Protein AF-0000000085120289 (afdb_homodimer)

Radius of gyration: 20.43 Å; Cα contacts (8 Å, |Δi|>4): 797; chains: 2; bounding box: 44×58×44 Å

Solvent-accessible surface area (backbone atoms only — not comparable to full-atom values): 18083 Å² total; per-residue (Å²): 139,40,53,30,40,35,42,24,34,56,15,32,27,35,41,74,36,95,64,37,21,47,60,34,66,71,19,48,66,48,44,45,51,50,51,52,54,32,55,76,69,70,34,52,42,35,36,37,34,57,41,28,58,89,80,38,65,60,28,75,72,74,41,90,60,31,34,60,90,40,75,43,35,33,55,36,80,89,63,51,79,56,93,82,41,45,78,44,66,21,70,50,57,26,51,49,56,94,40,62,46,61,59,51,37,54,75,70,61,45,48,28,43,35,43,31,29,34,30,28,56,46,30,45,42,37,27,50,50,48,37,40,75,71,64,36,44,45,33,38,26,60,62,24,37,18,6,64,37,72,69,46,23,56,49,32,54,53,44,38,32,73,76,61,65,28,45,76,34,43,63,68,56,47,62,72,70,104,136,40,53,31,41,33,42,24,34,55,17,30,28,34,41,74,36,95,63,37,21,46,60,33,66,71,20,47,65,48,44,45,52,49,52,51,53,32,53,75,70,71,34,52,42,34,35,36,33,58,41,30,58,90,81,38,66,59,28,74,73,73,41,90,59,30,36,59,91,41,77,43,35,34,52,35,81,87,64,52,79,56,95,81,42,45,78,43,65,21,71,52,58,25,49,50,57,93,40,63,46,62,60,52,37,54,76,70,61,45,48,28,42,35,44,32,29,34,30,29,56,46,30,44,43,38,28,49,49,48,37,41,77,72,63,33,45,45,34,36,26,61,63,24,36,18,7,64,36,71,69,46,24,55,48,31,54,52,44,38,32,72,75,60,65,28,46,77,34,44,63,67,57,46,61,73,70,104

Secondary structure (DSSP, 8-state):
--EEEEEE--BHHHHTSTTPPTTGGGGHHHHHHHHHHHHHTT--EEEEEE-B-TT-HHHHHH-S-SBTT-GGGSBPGGG---TT-EEEEESSSSTTTTSSHHHHHHHTT--EEEEEEE-IIIIIHHHHHHHHHTT-EEEEEEEEEE-SSHHHHHHHHHHHHHHH--EEE-HHHHHHH-/--EEEEEE--BHHHHTSTTPPTTGGGGHHHHHHHHHHHHHTT--EEEEEE-B-TT-HHHHHH-S-SBTT-GGGSBPGGG---TT-EEEEESSSSTTTTSSHHHHHHHTT--EEEEEEE-IIIIIHHHHHHHHHTT-EEEEEEEEEE-SSHHHHHHHHHHHHHHH--EEE-HHHHHHH-

pLDDT: mean 97.52, std 2.07, range [88.62, 98.94]

Foldseek 3Di:
DQEEEEAEALFQCCPPRPNDADCQVVLLVLVLVLVVLCVVVVHAYEYEFEAADCPQPVCVVVNDALHHPDRRRARPPSCHDDPRHHYWYDNALASPPPTCVVVVCVVSVHQAYEYAGDDLLTSSLNNLVVCLVVRHAYEYALSRHGHNDPVSSVVSQVCSCPPRVHHYHHSVVVSVVD/DQEEEEAEALFQCCPPRPNDADCQVVLLVLVLVLVVLCVVVVHAYEYEFEAADCPQPVCVVPNDALHHPDRRRARPPSCHDDPRHHYWYDNALASPPPTCVVVVCVVSVHQAYEYAGDALLTSSLNNLVVCLVVRHAYEYALSRHGHSDPVSSVVSQVCSCVPRVHHYHHSVVVSVVD

Sequence (356 aa):
MKPALLVIDMLEVFVRGRLKAEGAENIIPVIARLREEFHKRGYPVIYTNDAHYPFDFEVKHWGPHAVRGSEEAQVVPELRPTEKDYVVLKRRYDAFFATDLDLLLRELGIDTVVLTGVATDICVLHTAAGAFFRGYKVIVVKDATAGVTKDRHNFALEYMRQVYGAEVLSSEELISKLMKPALLVIDMLEVFVRGRLKAEGAENIIPVIARLREEFHKRGYPVIYTNDAHYPFDFEVKHWGPHAVRGSEEAQVVPELRPTEKDYVVLKRRYDAFFATDLDLLLRELGIDTVVLTGVATDICVLHTAAGAFFRGYKVIVVKDATAGVTKDRHNFALEYMRQVYGAEVLSSEELISKL

Structure (mmCIF, N/CA/C/O backbone):
data_AF-0000000085120289-model_v1
#
loop_
_entity.id
_entity.type
_entity.pdbx_description
1 polymer 'Isochorismatase hydrolase'
#
loop_
_atom_site.group_PDB
_atom_site.id
_atom_site.type_symbol
_atom_site.label_atom_id
_atom_site.label_alt_id
_atom_site.label_comp_id
_atom_site.label_asym_id
_atom_site.label_entity_id
_atom_site.label_seq_id
_atom_site.pdbx_PDB_ins_code
_atom_site.Cartn_x
_atom_site.Cartn_y
_atom_site.Cartn_z
_atom_site.occupancy
_atom_site.B_iso_or_equiv
_atom_site.auth_seq_id
_atom_site.auth_comp_id
_atom_site.auth_asym_id
_atom_site.auth_atom_id
_atom_site.pdbx_PDB_model_num
ATOM 1 N 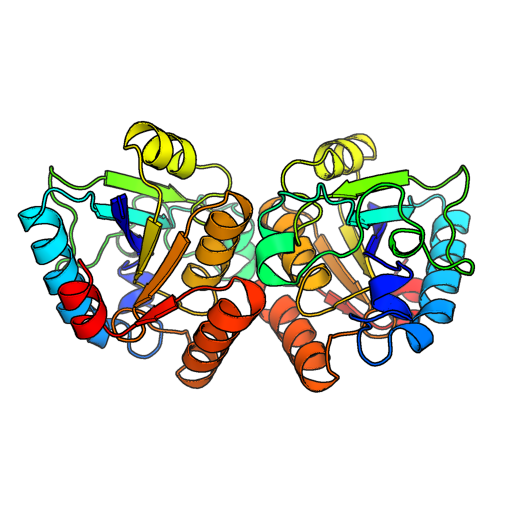N . MET A 1 1 ? 15.508 20.969 2.475 1 92.75 1 MET A N 1
ATOM 2 C CA . MET A 1 1 ? 14.234 20.266 2.355 1 92.75 1 MET A CA 1
ATOM 3 C C . MET A 1 1 ? 13.125 21.219 1.924 1 92.75 1 MET A C 1
ATOM 5 O O . MET A 1 1 ? 13.094 22.375 2.34 1 92.75 1 MET A O 1
ATOM 9 N N . LYS A 1 2 ? 12.258 20.828 1.009 1 97.94 2 LYS A N 1
ATOM 10 C CA . LYS A 1 2 ? 11.031 21.516 0.606 1 97.94 2 LYS A CA 1
ATOM 11 C C . LYS A 1 2 ? 9.797 20.688 0.966 1 97.94 2 LYS A C 1
ATOM 13 O O . LYS A 1 2 ? 9.266 19.953 0.127 1 97.94 2 LYS A O 1
ATOM 18 N N . PRO A 1 3 ? 9.305 20.906 2.172 1 98.75 3 PRO A N 1
ATOM 19 C CA . PRO A 1 3 ? 8.281 20.016 2.715 1 98.75 3 PRO A CA 1
ATOM 20 C C . PRO A 1 3 ? 6.859 20.5 2.42 1 98.75 3 PRO A C 1
ATOM 22 O O . PRO A 1 3 ? 6.645 21.688 2.205 1 98.75 3 PRO A O 1
ATOM 25 N N . ALA A 1 4 ? 5.953 19.594 2.361 1 98.94 4 ALA A N 1
ATOM 26 C CA . ALA A 1 4 ? 4.516 19.828 2.445 1 98.94 4 ALA A CA 1
ATOM 27 C C . ALA A 1 4 ? 3.891 19.031 3.586 1 98.94 4 ALA A C 1
ATOM 29 O O . ALA A 1 4 ? 4.23 17.859 3.797 1 98.94 4 ALA A O 1
ATOM 30 N N . LEU A 1 5 ? 3.068 19.641 4.355 1 98.94 5 LEU A N 1
ATOM 31 C CA . LEU A 1 5 ? 2.309 18.969 5.395 1 98.94 5 LEU A CA 1
ATOM 32 C C . LEU A 1 5 ? 1.035 18.344 4.82 1 98.94 5 LEU A C 1
ATOM 34 O O . LEU A 1 5 ? 0.207 19.047 4.238 1 98.94 5 LEU A O 1
ATOM 38 N N . LEU A 1 6 ? 0.922 17.062 4.902 1 98.94 6 LEU A N 1
ATOM 39 C CA . LEU A 1 6 ? -0.325 16.406 4.527 1 98.94 6 LEU A CA 1
ATOM 40 C C . LEU A 1 6 ? -1.188 16.141 5.758 1 98.94 6 LEU A C 1
ATOM 42 O O . LEU A 1 6 ? -0.737 15.508 6.711 1 98.94 6 LEU A O 1
ATOM 46 N N . VAL A 1 7 ? -2.361 16.656 5.801 1 98.94 7 VAL A N 1
ATOM 47 C CA . VAL A 1 7 ? -3.375 16.375 6.809 1 98.94 7 VAL A CA 1
ATOM 48 C C . VAL A 1 7 ? -4.379 15.359 6.262 1 98.94 7 VAL A C 1
ATOM 50 O O . VAL A 1 7 ? -5.254 15.711 5.469 1 98.94 7 VAL A O 1
ATOM 53 N N . ILE A 1 8 ? -4.293 14.141 6.766 1 98.88 8 ILE A N 1
ATOM 54 C CA . ILE A 1 8 ? -4.973 13.016 6.141 1 98.88 8 ILE A CA 1
ATOM 55 C C . ILE A 1 8 ? -6.223 12.648 6.941 1 98.88 8 ILE A C 1
ATOM 57 O O . ILE A 1 8 ? -6.125 12.133 8.055 1 98.88 8 ILE A O 1
ATOM 61 N N . ASP A 1 9 ? -7.383 12.938 6.422 1 98.75 9 ASP A N 1
ATOM 62 C CA . ASP A 1 9 ? -8.688 12.391 6.773 1 98.75 9 ASP A CA 1
ATOM 63 C C . ASP A 1 9 ? -9.078 12.766 8.203 1 98.75 9 ASP A C 1
ATOM 65 O O . ASP A 1 9 ? -9.633 11.945 8.93 1 98.75 9 ASP A O 1
ATOM 69 N N . MET A 1 10 ? -8.695 13.969 8.57 1 98.81 10 MET A N 1
ATOM 70 C CA . MET A 1 10 ? -9.234 14.453 9.836 1 98.81 10 MET A CA 1
ATOM 71 C C . MET A 1 10 ? -10.695 14.867 9.672 1 98.81 10 MET A C 1
ATOM 73 O O . MET A 1 10 ? -11.047 16.031 9.883 1 98.81 10 MET A O 1
ATOM 77 N N . LEU A 1 11 ? -11.469 13.922 9.344 1 98.69 11 LEU A N 1
ATOM 78 C CA . LEU A 1 11 ? -12.891 14.07 9.062 1 98.69 11 LEU A CA 1
ATOM 79 C C . LEU A 1 11 ? -13.734 13.672 10.266 1 98.69 11 LEU A C 1
ATOM 81 O O . LEU A 1 11 ? -13.32 12.82 11.062 1 98.69 11 LEU A O 1
ATOM 85 N N . GLU A 1 12 ? -14.906 14.125 10.375 1 98.44 12 GLU A N 1
ATOM 86 C CA . GLU A 1 12 ? -15.797 13.844 11.492 1 98.44 12 GLU A CA 1
ATOM 87 C C . GLU A 1 12 ? -16.016 12.336 11.664 1 98.44 12 GLU A C 1
ATOM 89 O O . GLU A 1 12 ? -15.984 11.828 12.781 1 98.44 12 GLU A O 1
ATOM 94 N N . VAL A 1 13 ? -16.188 11.578 10.625 1 97.75 13 VAL A N 1
ATOM 95 C CA . VAL A 1 13 ? -16.484 10.148 10.688 1 97.75 13 VAL A CA 1
ATOM 96 C C . VAL A 1 13 ? -15.297 9.391 11.273 1 97.75 13 VAL A C 1
ATOM 98 O O . VAL A 1 13 ? -15.477 8.398 11.984 1 97.75 13 VAL A O 1
ATOM 101 N N . PHE A 1 14 ? -14.047 9.867 11.078 1 98.31 14 PHE A N 1
ATOM 102 C CA . PHE A 1 14 ? -12.852 9.156 11.492 1 98.31 14 PHE A CA 1
ATOM 103 C C . PHE A 1 14 ? -12.344 9.672 12.836 1 98.31 14 PHE A C 1
ATOM 105 O O . PHE A 1 14 ? -11.516 9.031 13.484 1 98.31 14 PHE A O 1
ATOM 112 N N . VAL A 1 15 ? -12.766 10.906 13.25 1 98.44 15 VAL A N 1
ATOM 113 C CA . VAL A 1 15 ? -12.281 11.523 14.484 1 98.44 15 VAL A CA 1
ATOM 114 C C . VAL A 1 15 ? -13.297 11.305 15.602 1 98.44 15 VAL A C 1
ATOM 116 O O . VAL A 1 15 ? -12.93 10.977 16.734 1 98.44 15 VAL A O 1
ATOM 119 N N . ARG A 1 16 ? -14.594 11.453 15.211 1 97 16 ARG A N 1
ATOM 120 C CA . ARG A 1 16 ? -15.617 11.438 16.25 1 97 16 ARG A CA 1
ATOM 121 C C . ARG A 1 16 ? -16.766 10.508 15.867 1 97 16 ARG A C 1
ATOM 123 O O . ARG A 1 16 ? -17.672 10.273 16.656 1 97 16 ARG A O 1
ATOM 130 N N . GLY A 1 17 ? -16.734 9.938 14.703 1 95.31 17 GLY A N 1
ATOM 131 C CA . GLY A 1 17 ? -17.844 9.141 14.195 1 95.31 17 GLY A CA 1
ATOM 132 C C . GLY A 1 17 ? -17.641 7.652 14.375 1 95.31 17 GLY A C 1
ATOM 133 O O . GLY A 1 17 ? -16.906 7.219 15.258 1 95.31 17 GLY A O 1
ATOM 134 N N . ARG A 1 18 ? -18.453 6.855 13.594 1 91.5 18 ARG A N 1
ATOM 135 C CA . ARG A 1 18 ? -18.547 5.402 13.711 1 91.5 18 ARG A CA 1
ATOM 136 C C . ARG A 1 18 ? -17.203 4.742 13.445 1 91.5 18 ARG A C 1
ATOM 138 O O . ARG A 1 18 ? -16.875 3.721 14.055 1 91.5 18 ARG A O 1
ATOM 145 N N . LEU A 1 19 ? -16.375 5.328 12.625 1 95.56 19 LEU A N 1
ATOM 146 C CA . LEU A 1 19 ? -15.086 4.742 12.25 1 95.56 19 LEU A CA 1
ATOM 147 C C . LEU A 1 19 ? -13.938 5.492 12.906 1 95.56 19 LEU A C 1
ATOM 149 O O . LEU A 1 19 ? -12.844 5.582 12.336 1 95.56 19 LEU A O 1
ATOM 153 N N . LYS A 1 20 ? -14.203 6.043 14.047 1 95.62 20 LYS A N 1
ATOM 154 C CA . LYS A 1 20 ? -13.211 6.859 14.734 1 95.62 20 LYS A CA 1
ATOM 155 C C . LYS A 1 20 ? -11.969 6.039 15.086 1 95.62 20 LYS A C 1
ATOM 157 O O . LYS A 1 20 ? -12.086 4.875 15.484 1 95.62 20 LYS A O 1
ATOM 162 N N . ALA A 1 21 ? -10.75 6.543 14.797 1 95.56 21 ALA A N 1
ATOM 163 C CA . ALA A 1 21 ? -9.477 5.992 15.258 1 95.56 21 ALA A CA 1
ATOM 164 C C . ALA A 1 21 ? -9.266 6.27 16.75 1 95.56 21 ALA A C 1
ATOM 166 O O . ALA A 1 21 ? -9.594 7.352 17.234 1 95.56 21 ALA A O 1
ATOM 167 N N . GLU A 1 22 ? -8.602 5.305 17.359 1 93.75 22 GLU A N 1
ATOM 168 C CA . GLU A 1 22 ? -8.273 5.52 18.766 1 93.75 22 GLU A CA 1
ATOM 169 C C . GLU A 1 22 ? -7.301 6.684 18.938 1 93.75 22 GLU A C 1
ATOM 171 O O . GLU A 1 22 ? -6.238 6.703 18.312 1 93.75 22 GLU A O 1
ATOM 176 N N . GLY A 1 23 ? -7.652 7.75 19.641 1 93.81 23 GLY A N 1
ATOM 177 C CA . GLY A 1 23 ? -6.77 8.867 19.938 1 93.81 23 GLY A CA 1
ATOM 178 C C . GLY A 1 23 ? -6.844 9.969 18.891 1 93.81 23 GLY A C 1
ATOM 179 O O . GLY A 1 23 ? -6.066 10.922 18.938 1 93.81 23 GLY A O 1
ATOM 180 N N . ALA A 1 24 ? -7.789 9.844 17.953 1 97.31 24 ALA A N 1
ATOM 181 C CA . ALA A 1 24 ? -7.891 10.812 16.859 1 97.31 24 ALA A CA 1
ATOM 182 C C . ALA A 1 24 ? -8.094 12.219 17.406 1 97.31 24 ALA A C 1
ATOM 184 O O . ALA A 1 24 ? -7.508 13.18 16.891 1 97.31 24 ALA A O 1
ATOM 185 N N . GLU A 1 25 ? -8.875 12.406 18.438 1 97.75 25 GLU A N 1
ATOM 186 C CA . GLU A 1 25 ? -9.141 13.727 19 1 97.75 25 GLU A CA 1
ATOM 187 C C . GLU A 1 25 ? -7.883 14.32 19.625 1 97.75 25 GLU A C 1
ATOM 189 O O . GLU A 1 25 ? -7.695 15.539 19.625 1 97.75 25 GLU A O 1
ATOM 194 N N . ASN A 1 26 ? -7.039 13.453 20.109 1 97.88 26 ASN A N 1
ATOM 195 C CA . ASN A 1 26 ? -5.848 13.898 20.828 1 97.88 26 ASN A CA 1
ATOM 196 C C . ASN A 1 26 ? -4.816 14.508 19.875 1 97.88 26 ASN A C 1
ATOM 198 O O . ASN A 1 26 ? -3.93 15.242 20.312 1 97.88 26 ASN A O 1
ATOM 202 N N . ILE A 1 27 ? -4.922 14.25 18.625 1 98.62 27 ILE A N 1
ATOM 203 C CA . ILE A 1 27 ? -3.863 14.719 17.734 1 98.62 27 ILE A CA 1
ATOM 204 C C . ILE A 1 27 ? -4.285 16.031 17.078 1 98.62 27 ILE A C 1
ATOM 206 O O . ILE A 1 27 ? -3.486 16.672 16.391 1 98.62 27 ILE A O 1
ATOM 210 N N . ILE A 1 28 ? -5.504 16.484 17.312 1 98.81 28 ILE A N 1
ATOM 211 C CA . ILE A 1 28 ? -6.051 17.688 16.703 1 98.81 28 ILE A CA 1
ATOM 212 C C . ILE A 1 28 ? -5.18 18.891 17.062 1 98.81 28 ILE A C 1
ATOM 214 O O . ILE A 1 28 ? -4.711 19.609 16.188 1 98.81 28 ILE A O 1
ATOM 218 N N . PRO A 1 29 ? -4.887 19.062 18.344 1 98.81 29 PRO A N 1
ATOM 219 C CA . PRO A 1 29 ? -4.105 20.25 18.672 1 98.81 29 PRO A CA 1
ATOM 220 C C . PRO A 1 29 ? -2.684 20.203 18.109 1 98.81 29 PRO A C 1
ATOM 222 O O . PRO A 1 29 ? -2.102 21.234 17.781 1 98.81 29 PRO A O 1
ATOM 225 N N . VAL A 1 30 ? -2.115 19.031 18 1 98.88 30 VAL A N 1
ATOM 226 C CA . VAL A 1 30 ? -0.766 18.875 17.469 1 98.88 30 VAL A CA 1
ATOM 227 C C . VAL A 1 30 ? -0.746 19.234 15.992 1 98.88 30 VAL A C 1
ATOM 229 O O . VAL A 1 30 ? 0.129 19.984 15.547 1 98.88 30 VAL A O 1
ATOM 232 N N . ILE A 1 31 ? -1.722 18.781 15.234 1 98.94 31 ILE A N 1
ATOM 233 C CA . ILE A 1 31 ? -1.809 19.078 13.805 1 98.94 31 ILE A CA 1
ATOM 234 C C . ILE A 1 31 ? -2.064 20.562 13.594 1 98.94 31 ILE A C 1
ATOM 236 O O . ILE A 1 31 ? -1.487 21.188 12.695 1 98.94 31 ILE A O 1
ATOM 240 N N . ALA A 1 32 ? -2.908 21.156 14.453 1 98.88 32 ALA A N 1
ATOM 241 C CA . ALA A 1 32 ? -3.184 22.578 14.367 1 98.88 32 ALA A CA 1
ATOM 242 C C . ALA A 1 32 ? -1.903 23.391 14.523 1 98.88 32 ALA A C 1
ATOM 244 O O . ALA A 1 32 ? -1.662 24.344 13.773 1 98.88 32 ALA A O 1
ATOM 245 N N . ARG A 1 33 ? -1.119 23 15.445 1 98.69 33 ARG A N 1
ATOM 246 C CA . ARG A 1 33 ? 0.147 23.688 15.688 1 98.69 33 ARG A CA 1
ATOM 247 C C . ARG A 1 33 ? 1.088 23.531 14.492 1 98.69 33 ARG A C 1
ATOM 249 O O . ARG A 1 33 ? 1.741 24.484 14.078 1 98.69 33 ARG A O 1
ATOM 256 N N . LEU A 1 34 ? 1.192 22.344 13.961 1 98.88 34 LEU A N 1
ATOM 257 C CA . LEU A 1 34 ? 2.047 22.094 12.805 1 98.88 34 LEU A CA 1
ATOM 258 C C . LEU A 1 34 ? 1.585 22.906 11.602 1 98.88 34 LEU A C 1
ATOM 260 O O . LEU A 1 34 ? 2.408 23.469 10.875 1 98.88 34 LEU A O 1
ATOM 264 N N . ARG A 1 35 ? 0.288 22.938 11.422 1 98.69 35 ARG A N 1
ATOM 265 C CA . ARG A 1 35 ? -0.264 23.719 10.328 1 98.69 35 ARG A CA 1
ATOM 266 C C . ARG A 1 35 ? 0.168 25.188 10.43 1 98.69 35 ARG A C 1
ATOM 268 O O . ARG A 1 35 ? 0.592 25.781 9.445 1 98.69 35 ARG A O 1
ATOM 275 N N . GLU A 1 36 ? 0.056 25.703 11.602 1 98.19 36 GLU A N 1
ATOM 276 C CA . GLU A 1 36 ? 0.456 27.094 11.828 1 98.19 36 GLU A CA 1
ATOM 277 C C . GLU A 1 36 ? 1.942 27.297 11.547 1 98.19 36 GLU A C 1
ATOM 279 O O . GLU A 1 36 ? 2.334 28.281 10.93 1 98.19 36 GLU A O 1
ATOM 284 N N . GLU A 1 37 ? 2.752 26.391 11.984 1 98.56 37 GLU A N 1
ATOM 285 C CA . GLU A 1 37 ? 4.191 26.469 11.75 1 98.56 37 GLU A CA 1
ATOM 286 C C . GLU A 1 37 ? 4.508 26.406 10.258 1 98.56 37 GLU A C 1
ATOM 288 O O . GLU A 1 37 ? 5.395 27.125 9.773 1 98.56 37 GLU A O 1
ATOM 293 N N . PHE A 1 38 ? 3.852 25.531 9.516 1 98.69 38 PHE A N 1
ATOM 294 C CA . PHE A 1 38 ? 4.062 25.438 8.078 1 98.69 38 PHE A CA 1
ATOM 295 C C . PHE A 1 38 ? 3.646 26.734 7.383 1 98.69 38 PHE A C 1
ATOM 297 O O . PHE A 1 38 ? 4.371 27.234 6.527 1 98.69 38 PHE A O 1
ATOM 304 N N . HIS A 1 39 ? 2.494 27.312 7.773 1 98.19 39 HIS A N 1
ATOM 305 C CA . HIS A 1 39 ? 2.031 28.578 7.215 1 98.19 39 HIS A CA 1
ATOM 306 C C . HIS A 1 39 ? 3.045 29.688 7.457 1 98.19 39 HIS A C 1
ATOM 308 O O . HIS A 1 39 ? 3.361 30.453 6.543 1 98.19 39 HIS A O 1
ATOM 314 N N . LYS A 1 40 ? 3.533 29.734 8.656 1 97.62 40 LYS A N 1
ATOM 315 C CA . LYS A 1 40 ? 4.484 30.766 9.031 1 97.62 40 LYS A CA 1
ATOM 316 C C . LYS A 1 40 ? 5.734 30.719 8.156 1 97.62 40 LYS A C 1
ATOM 318 O O . LYS A 1 40 ? 6.344 31.75 7.867 1 97.62 40 LYS A O 1
ATOM 323 N N . ARG A 1 41 ? 6.07 29.578 7.703 1 97.44 41 ARG A N 1
ATOM 324 C CA . ARG A 1 41 ? 7.316 29.391 6.973 1 97.44 41 ARG A CA 1
ATOM 325 C C . ARG A 1 41 ? 7.07 29.375 5.469 1 97.44 41 ARG A C 1
ATOM 327 O O . ARG A 1 41 ? 8 29.203 4.68 1 97.44 41 ARG A O 1
ATOM 334 N N . GLY A 1 42 ? 5.844 29.5 5.082 1 97.38 42 GLY A N 1
ATOM 335 C CA . GLY A 1 42 ? 5.488 29.516 3.672 1 97.38 42 GLY A CA 1
ATOM 336 C C . GLY A 1 42 ? 5.477 28.141 3.039 1 97.38 42 GLY A C 1
ATOM 337 O O . GLY A 1 42 ? 5.547 28.016 1.813 1 97.38 42 GLY A O 1
ATOM 338 N N . TYR A 1 43 ? 5.531 27.062 3.834 1 98.5 43 TYR A N 1
ATOM 339 C CA . TYR A 1 43 ? 5.418 25.703 3.336 1 98.5 43 TYR A CA 1
ATOM 340 C C . TYR A 1 43 ? 3.959 25.312 3.105 1 98.5 43 TYR A C 1
ATOM 342 O O . TYR A 1 43 ? 3.08 25.719 3.871 1 98.5 43 TYR A O 1
ATOM 350 N N . PRO A 1 44 ? 3.664 24.578 2.127 1 98.81 44 PRO A N 1
ATOM 351 C CA . PRO A 1 44 ? 2.271 24.25 1.812 1 98.81 44 PRO A CA 1
ATOM 352 C C . PRO A 1 44 ? 1.669 23.25 2.791 1 98.81 44 PRO A C 1
ATOM 354 O O . PRO A 1 44 ? 2.365 22.344 3.262 1 98.81 44 PRO A O 1
ATOM 357 N N . VAL A 1 45 ? 0.413 23.422 3.053 1 98.94 45 VAL A N 1
ATOM 358 C CA . VAL A 1 45 ? -0.431 22.469 3.779 1 98.94 45 VAL A CA 1
ATOM 359 C C . VAL A 1 45 ? -1.495 21.906 2.844 1 98.94 45 VAL A C 1
ATOM 361 O O . VAL A 1 45 ? -2.219 22.656 2.186 1 98.94 45 VAL A O 1
ATOM 364 N N . ILE A 1 46 ? -1.553 20.609 2.756 1 98.94 46 ILE A N 1
ATOM 365 C CA . ILE A 1 46 ? -2.441 19.922 1.826 1 98.94 46 ILE A CA 1
ATOM 366 C C . ILE A 1 46 ? -3.301 18.922 2.584 1 98.94 46 ILE A C 1
ATOM 368 O O . ILE A 1 46 ? -2.777 18.016 3.236 1 98.94 46 ILE A O 1
ATOM 372 N N . TYR A 1 47 ? -4.57 19.109 2.523 1 98.94 47 TYR A N 1
ATOM 373 C CA . TYR A 1 47 ? -5.516 18.141 3.062 1 98.94 47 TYR A CA 1
ATOM 374 C C . TYR A 1 47 ? -5.824 17.047 2.039 1 98.94 47 TYR A C 1
ATOM 376 O O . TYR A 1 47 ? -6.031 17.344 0.859 1 98.94 47 TYR A O 1
ATOM 384 N N . THR A 1 48 ? -5.754 15.82 2.422 1 98.81 48 THR A N 1
ATOM 385 C CA . THR A 1 48 ? -6.223 14.703 1.609 1 98.81 48 THR A CA 1
ATOM 386 C C . THR A 1 48 ? -7.41 14.016 2.273 1 98.81 48 THR A C 1
ATOM 388 O O . THR A 1 48 ? -7.273 13.43 3.352 1 98.81 48 THR A O 1
ATOM 391 N N . ASN A 1 49 ? -8.57 14.086 1.688 1 98.56 49 ASN A N 1
ATOM 392 C CA . ASN A 1 49 ? -9.812 13.719 2.361 1 98.56 49 ASN A CA 1
ATOM 393 C C . ASN A 1 49 ? -10.609 12.695 1.553 1 98.56 49 ASN A C 1
ATOM 395 O O . ASN A 1 49 ? -10.812 12.875 0.35 1 98.56 49 ASN A O 1
ATOM 399 N N . ASP A 1 50 ? -11.031 11.625 2.246 1 98.25 50 ASP A N 1
ATOM 400 C CA . ASP A 1 50 ? -11.961 10.672 1.646 1 98.25 50 ASP A CA 1
ATOM 401 C C . ASP A 1 50 ? -13.227 11.375 1.162 1 98.25 50 ASP A C 1
ATOM 403 O O . ASP A 1 50 ? -13.789 12.203 1.874 1 98.25 50 ASP A O 1
ATOM 407 N N . ALA A 1 51 ? -13.664 11.109 0.06 1 97.69 51 ALA A N 1
ATOM 408 C CA . ALA A 1 51 ? -14.891 11.594 -0.573 1 97.69 51 ALA A CA 1
ATOM 409 C C . ALA A 1 51 ? -15.469 10.547 -1.521 1 97.69 51 ALA A C 1
ATOM 411 O O . ALA A 1 51 ? -15.273 10.633 -2.736 1 97.69 51 ALA A O 1
ATOM 412 N N . HIS A 1 52 ? -16.281 9.672 -1.009 1 97.44 52 HIS A N 1
ATOM 413 C CA . HIS A 1 52 ? -16.672 8.461 -1.717 1 97.44 52 HIS A CA 1
ATOM 414 C C . HIS A 1 52 ? -17.984 8.656 -2.471 1 97.44 52 HIS A C 1
ATOM 416 O O . HIS A 1 52 ? -18.844 9.438 -2.049 1 97.44 52 HIS A O 1
ATOM 422 N N . TYR A 1 53 ? -18.141 7.988 -3.586 1 96.19 53 TYR A N 1
ATOM 423 C CA . TYR A 1 53 ? -19.453 7.652 -4.129 1 96.19 53 TYR A CA 1
ATOM 424 C C . TYR A 1 53 ? -20.016 6.406 -3.457 1 96.19 53 TYR A C 1
ATOM 426 O O . TYR A 1 53 ? -19.266 5.562 -2.965 1 96.19 53 TYR A O 1
ATOM 434 N N . PRO A 1 54 ? -21.281 6.262 -3.463 1 92.44 54 PRO A N 1
ATOM 435 C CA . PRO A 1 54 ? -21.891 5.141 -2.744 1 92.44 54 PRO A CA 1
ATOM 436 C C . PRO A 1 54 ? -21.484 3.781 -3.307 1 92.44 54 PRO A C 1
ATOM 438 O O . PRO A 1 54 ? -21.594 2.764 -2.617 1 92.44 54 PRO A O 1
ATOM 441 N N . PHE A 1 55 ? -21 3.746 -4.539 1 92.44 55 PHE A N 1
ATOM 442 C CA . PHE A 1 55 ? -20.719 2.459 -5.168 1 92.44 55 PHE A CA 1
ATOM 443 C C . PHE A 1 55 ? -19.234 2.154 -5.145 1 92.44 55 PHE A C 1
ATOM 445 O O . PHE A 1 55 ? -18.781 1.169 -5.734 1 92.44 55 PHE A O 1
ATOM 452 N N . ASP A 1 56 ? -18.438 3.004 -4.457 1 93.81 56 ASP A N 1
ATOM 453 C CA . ASP A 1 56 ? -17 2.768 -4.367 1 93.81 56 ASP A CA 1
ATOM 454 C C . ASP A 1 56 ? -16.703 1.408 -3.738 1 93.81 56 ASP A C 1
ATOM 456 O O . ASP A 1 56 ? -17.422 0.967 -2.836 1 93.81 56 ASP A O 1
ATOM 460 N N . PHE A 1 57 ? -15.594 0.778 -4.074 1 89 57 PHE A N 1
ATOM 461 C CA . PHE A 1 57 ? -15.211 -0.539 -3.578 1 89 57 PHE A CA 1
ATOM 462 C C . PHE A 1 57 ? -14.953 -0.496 -2.078 1 89 57 PHE A C 1
ATOM 464 O O . PHE A 1 57 ? -15.297 -1.431 -1.354 1 89 57 PHE A O 1
ATOM 471 N N . GLU A 1 58 ? -14.352 0.572 -1.623 1 91.69 58 GLU A N 1
ATOM 472 C CA . GLU A 1 58 ? -14.07 0.69 -0.195 1 91.69 58 GLU A CA 1
ATOM 473 C C . GLU A 1 58 ? -15.359 0.705 0.618 1 91.69 58 GLU A C 1
ATOM 475 O O . GLU A 1 58 ? -15.391 0.223 1.752 1 91.69 58 GLU A O 1
ATOM 480 N N . VAL A 1 59 ? -16.438 1.332 0.051 1 90.69 59 VAL A N 1
ATOM 481 C CA . VAL A 1 59 ? -17.719 1.425 0.725 1 90.69 59 VAL A CA 1
ATOM 482 C C . VAL A 1 59 ? -18.312 0.029 0.898 1 90.69 59 VAL A C 1
ATOM 484 O O . VAL A 1 59 ? -18.969 -0.255 1.909 1 90.69 59 VAL A O 1
ATOM 487 N N . LYS A 1 60 ? -18.047 -0.854 -0.03 1 88.69 60 LYS A N 1
ATOM 488 C CA . LYS A 1 60 ? -18.531 -2.229 0.049 1 88.69 60 LYS A CA 1
ATOM 489 C C . LYS A 1 60 ? -17.875 -2.98 1.2 1 88.69 60 LYS A C 1
ATOM 491 O O . LYS A 1 60 ? -18.469 -3.887 1.782 1 88.69 60 LYS A O 1
ATOM 496 N N . HIS A 1 61 ? -16.656 -2.523 1.491 1 89.38 61 HIS A N 1
ATOM 497 C CA . HIS A 1 61 ? -15.875 -3.223 2.51 1 89.38 61 HIS A CA 1
ATOM 498 C C . HIS A 1 61 ? -16.141 -2.652 3.898 1 89.38 61 HIS A C 1
ATOM 500 O O . HIS A 1 61 ? -16.297 -3.406 4.863 1 89.38 61 HIS A O 1
ATOM 506 N N . TRP A 1 62 ? -16.234 -1.308 4.078 1 92.69 62 TRP A N 1
ATOM 507 C CA . TRP A 1 62 ? -16.328 -0.646 5.375 1 92.69 62 TRP A CA 1
ATOM 508 C C . TRP A 1 62 ? -17.75 -0.166 5.641 1 92.69 62 TRP A C 1
ATOM 510 O O . TRP A 1 62 ? -18.062 0.316 6.73 1 92.69 62 TRP A O 1
ATOM 520 N N . GLY A 1 63 ? -18.656 -0.334 4.691 1 93.06 63 GLY A N 1
ATOM 521 C CA . GLY A 1 63 ? -19.938 0.333 4.75 1 93.06 63 GLY A CA 1
ATOM 522 C C . GLY A 1 63 ? -19.875 1.793 4.344 1 93.06 63 GLY A C 1
ATOM 523 O O . GLY A 1 63 ? -18.797 2.34 4.141 1 93.06 63 GLY A O 1
ATOM 524 N N . PRO A 1 64 ? -21.062 2.424 4.184 1 93 64 PRO A N 1
ATOM 525 C CA . PRO A 1 64 ? -21.062 3.84 3.809 1 93 64 PRO A CA 1
ATOM 526 C C . PRO A 1 64 ? -20.328 4.719 4.812 1 93 64 PRO A C 1
ATOM 528 O O . PRO A 1 64 ? -20.531 4.59 6.02 1 93 64 PRO A O 1
ATOM 531 N N . HIS A 1 65 ? -19.438 5.477 4.344 1 95.62 65 HIS A N 1
ATOM 532 C CA . HIS A 1 65 ? -18.688 6.441 5.137 1 95.62 65 HIS A CA 1
ATOM 533 C C . HIS A 1 65 ? -18.078 7.523 4.246 1 95.62 65 HIS A C 1
ATOM 535 O O . HIS A 1 65 ? -17.828 7.293 3.062 1 95.62 65 HIS A O 1
ATOM 541 N N . ALA A 1 66 ? -17.859 8.742 4.871 1 96.88 66 ALA A N 1
ATOM 542 C CA . ALA A 1 66 ? -17.203 9.859 4.203 1 96.88 66 ALA A CA 1
ATOM 543 C C . ALA A 1 66 ? -17.734 10.047 2.787 1 96.88 66 ALA A C 1
ATOM 545 O O . ALA A 1 66 ? -16.969 10.195 1.835 1 96.88 66 ALA A O 1
ATOM 546 N N . VAL A 1 67 ? -19.062 9.898 2.662 1 95.44 67 VAL A N 1
ATOM 547 C CA . VAL A 1 67 ? -19.688 10.102 1.362 1 95.44 67 VAL A CA 1
ATOM 548 C C . VAL A 1 67 ? -19.609 11.578 0.972 1 95.44 67 VAL A C 1
ATOM 550 O O . VAL A 1 67 ? -19.844 12.461 1.802 1 95.44 67 VAL A O 1
ATOM 553 N N . ARG A 1 68 ? -19.281 11.797 -0.246 1 95.88 68 ARG A N 1
ATOM 554 C CA . ARG A 1 68 ? -19.094 13.156 -0.748 1 95.88 68 ARG A CA 1
ATOM 555 C C . ARG A 1 68 ? -20.281 14.047 -0.398 1 95.88 68 ARG A C 1
ATOM 557 O O . ARG A 1 68 ? -21.422 13.688 -0.665 1 95.88 68 ARG A O 1
ATOM 564 N N . GLY A 1 69 ? -19.922 15.227 0.247 1 92.5 69 GLY A N 1
ATOM 565 C CA . GLY A 1 69 ? -20.938 16.219 0.548 1 92.5 69 GLY A CA 1
ATOM 566 C C . GLY A 1 69 ? -21.656 15.969 1.86 1 92.5 69 GLY A C 1
ATOM 567 O O . GLY A 1 69 ? -22.422 16.812 2.332 1 92.5 69 GLY A O 1
ATOM 568 N N . SER A 1 70 ? -21.5 14.828 2.473 1 94.94 70 SER A N 1
ATOM 569 C CA . SER A 1 70 ? -22.156 14.5 3.73 1 94.94 70 SER A CA 1
ATOM 570 C C . SER A 1 70 ? -21.516 15.242 4.902 1 94.94 70 SER A C 1
ATOM 572 O O . SER A 1 70 ? -20.375 15.703 4.805 1 94.94 70 SER A O 1
ATOM 574 N N . GLU A 1 71 ? -22.25 15.328 5.961 1 95 71 GLU A N 1
ATOM 575 C CA . GLU A 1 71 ? -21.75 15.977 7.168 1 95 71 GLU A CA 1
ATOM 576 C C . GLU A 1 71 ? -20.562 15.227 7.75 1 95 71 GLU A C 1
ATOM 578 O O . GLU A 1 71 ? -19.609 15.836 8.242 1 95 71 GLU A O 1
ATOM 583 N N . GLU A 1 72 ? -20.609 13.953 7.699 1 95.75 72 GLU A N 1
ATOM 584 C CA . GLU A 1 72 ? -19.547 13.156 8.312 1 95.75 72 GLU A CA 1
ATOM 585 C C . GLU A 1 72 ? -18.25 13.25 7.516 1 95.75 72 GLU A C 1
ATOM 587 O O . GLU A 1 72 ? -17.188 12.875 8 1 95.75 72 GLU A O 1
ATOM 592 N N . ALA A 1 73 ? -18.344 13.688 6.27 1 96.44 73 ALA A N 1
ATOM 593 C CA . ALA A 1 73 ? -17.172 13.828 5.414 1 96.44 73 ALA A CA 1
ATOM 594 C C . ALA A 1 73 ? -16.516 15.188 5.602 1 96.44 73 ALA A C 1
ATOM 596 O O . ALA A 1 73 ? -15.492 15.477 4.969 1 96.44 73 ALA A O 1
ATOM 597 N N . GLN A 1 74 ? -16.969 16.016 6.48 1 97.38 74 GLN A N 1
ATOM 598 C CA . GLN A 1 74 ? -16.391 17.328 6.738 1 97.38 74 GLN A CA 1
ATOM 599 C C . GLN A 1 74 ? -15.18 17.219 7.648 1 97.38 74 GLN A C 1
ATOM 601 O O . GLN A 1 74 ? -15.148 16.391 8.562 1 97.38 74 GLN A O 1
ATOM 606 N N . VAL A 1 75 ? -14.195 18.047 7.324 1 98.62 75 VAL A N 1
ATOM 607 C CA . VAL A 1 75 ? -13.055 18.172 8.227 1 98.62 75 VAL A CA 1
ATOM 608 C C . VAL A 1 75 ? -13.523 18.703 9.586 1 98.62 75 VAL A C 1
ATOM 610 O O . VAL A 1 75 ? -14.375 19.578 9.648 1 98.62 75 VAL A O 1
ATOM 613 N N . VAL A 1 76 ? -13.008 18.172 10.688 1 98.62 76 VAL A N 1
ATOM 614 C CA . VAL A 1 76 ? -13.398 18.656 12.008 1 98.62 76 VAL A CA 1
ATOM 615 C C . VAL A 1 76 ? -13.188 20.172 12.094 1 98.62 76 VAL A C 1
ATOM 617 O O . VAL A 1 76 ? -12.219 20.688 11.539 1 98.62 76 VAL A O 1
ATOM 620 N N . PRO A 1 77 ? -14 20.812 12.797 1 98.25 77 PRO A N 1
ATOM 621 C CA . PRO A 1 77 ? -13.992 22.281 12.797 1 98.25 77 PRO A CA 1
ATOM 622 C C . PRO A 1 77 ? -12.648 22.875 13.211 1 98.25 77 PRO A C 1
ATOM 624 O O . PRO A 1 77 ? -12.234 23.906 12.68 1 98.25 77 PRO A O 1
ATOM 627 N N . GLU A 1 78 ? -11.867 22.219 14.102 1 98.38 78 GLU A N 1
ATOM 628 C CA . GLU A 1 78 ? -10.609 22.734 14.633 1 98.38 78 GLU A CA 1
ATOM 629 C C . GLU A 1 78 ? -9.523 22.75 13.562 1 98.38 78 GLU A C 1
ATOM 631 O O . GLU A 1 78 ? -8.508 23.438 13.711 1 98.38 78 GLU A O 1
ATOM 636 N N . LEU A 1 79 ? -9.773 22 12.477 1 98.81 79 LEU A N 1
ATOM 637 C CA . LEU A 1 79 ? -8.734 21.859 11.461 1 98.81 79 LEU A CA 1
ATOM 638 C C . LEU A 1 79 ? -9.266 22.25 10.086 1 98.81 79 LEU A C 1
ATOM 640 O O . LEU A 1 79 ? -8.734 21.797 9.062 1 98.81 79 LEU A O 1
ATOM 644 N N . ARG A 1 80 ? -10.25 23 10.055 1 98.38 80 ARG A N 1
ATOM 645 C CA . ARG A 1 80 ? -10.805 23.406 8.773 1 98.38 80 ARG A CA 1
ATOM 646 C C . ARG A 1 80 ? -9.758 24.094 7.902 1 98.38 80 ARG A C 1
ATOM 648 O O . ARG A 1 80 ? -9.016 24.953 8.383 1 98.38 80 ARG A O 1
ATOM 655 N N . PRO A 1 81 ? -9.719 23.641 6.68 1 98.25 81 PRO A N 1
ATOM 656 C CA . PRO A 1 81 ? -8.758 24.312 5.801 1 98.25 81 PRO A CA 1
ATOM 657 C C . PRO A 1 81 ? -9.062 25.797 5.613 1 98.25 81 PRO A C 1
ATOM 659 O O . PRO A 1 81 ? -10.219 26.203 5.691 1 98.25 81 PRO A O 1
ATOM 662 N N . THR A 1 82 ? -8.039 26.547 5.402 1 96.75 82 THR A N 1
ATOM 663 C CA . THR A 1 82 ? -8.164 27.969 5.074 1 96.75 82 THR A CA 1
ATOM 664 C C . THR A 1 82 ? -7.895 28.203 3.592 1 96.75 82 THR A C 1
ATOM 666 O O . THR A 1 82 ? -7.629 27.25 2.844 1 96.75 82 THR A O 1
ATOM 669 N N . GLU A 1 83 ? -7.914 29.484 3.115 1 95.38 83 GLU A N 1
ATOM 670 C CA . GLU A 1 83 ? -7.664 29.844 1.725 1 95.38 83 GLU A CA 1
ATOM 671 C C . GLU A 1 83 ? -6.215 29.547 1.332 1 95.38 83 GLU A C 1
ATOM 673 O O . GLU A 1 83 ? -5.891 29.484 0.144 1 95.38 83 GLU A O 1
ATOM 678 N N . LYS A 1 84 ? -5.367 29.359 2.283 1 96.75 84 LYS A N 1
ATOM 679 C CA . LYS A 1 84 ? -3.953 29.094 2.039 1 96.75 84 LYS A CA 1
ATOM 680 C C . LYS A 1 84 ? -3.711 27.609 1.781 1 96.75 84 LYS A C 1
ATOM 682 O O . LYS A 1 84 ? -2.629 27.219 1.34 1 96.75 84 LYS A O 1
ATOM 687 N N . ASP A 1 85 ? -4.723 26.812 2.109 1 98.5 85 ASP A N 1
ATOM 688 C CA . ASP A 1 85 ? -4.535 25.375 2.098 1 98.5 85 ASP A CA 1
ATOM 689 C C . ASP A 1 85 ? -5.043 24.766 0.792 1 98.5 85 ASP A C 1
ATOM 691 O O . ASP A 1 85 ? -5.871 25.359 0.103 1 98.5 85 ASP A O 1
ATOM 695 N N . TYR A 1 86 ? -4.496 23.672 0.444 1 98.75 86 TYR A N 1
ATOM 696 C CA . TYR A 1 86 ? -4.98 22.875 -0.675 1 98.75 86 TYR A CA 1
ATOM 697 C C . TYR A 1 86 ? -5.777 21.672 -0.181 1 98.75 86 TYR A C 1
ATOM 699 O O . TYR A 1 86 ? -5.512 21.156 0.899 1 98.75 86 TYR A O 1
ATOM 707 N N . VAL A 1 87 ? -6.762 21.312 -0.938 1 98.56 87 VAL A N 1
ATOM 708 C CA . VAL A 1 87 ? -7.574 20.156 -0.587 1 98.56 87 VAL A CA 1
ATOM 709 C C . VAL A 1 87 ? -7.625 19.172 -1.763 1 98.56 87 VAL A C 1
ATOM 711 O O . VAL A 1 87 ? -8.039 19.547 -2.865 1 98.56 87 VAL A O 1
ATOM 714 N N . VAL A 1 88 ? -7.172 17.984 -1.573 1 98.69 88 VAL A N 1
ATOM 715 C CA . VAL A 1 88 ? -7.23 16.891 -2.537 1 98.69 88 VAL A CA 1
ATOM 716 C C . VAL A 1 88 ? -8.227 15.836 -2.059 1 98.69 88 VAL A C 1
ATOM 718 O O . VAL A 1 88 ? -8.023 15.219 -1.009 1 98.69 88 VAL A O 1
ATOM 721 N N . LEU A 1 89 ? -9.289 15.594 -2.811 1 98.25 89 LEU A N 1
ATOM 722 C CA . LEU A 1 89 ? -10.258 14.555 -2.484 1 98.25 89 LEU A CA 1
ATOM 723 C C . LEU A 1 89 ? -9.82 13.203 -3.045 1 98.25 89 LEU A C 1
ATOM 725 O O . LEU A 1 89 ? -9.273 13.141 -4.148 1 98.25 89 LEU A O 1
ATOM 729 N N . LYS A 1 90 ? -10.039 12.188 -2.281 1 98.31 90 LYS A N 1
ATOM 730 C CA . LYS A 1 90 ? -9.625 10.852 -2.695 1 98.31 90 LYS A CA 1
ATOM 731 C C . LYS A 1 90 ? -10.734 9.836 -2.447 1 98.31 90 LYS A C 1
ATOM 733 O O . LYS A 1 90 ? -11.578 10.023 -1.57 1 98.31 90 LYS A O 1
ATOM 738 N N . ARG A 1 91 ? -10.68 8.68 -3.143 1 97.44 91 ARG A N 1
ATOM 739 C CA . ARG A 1 91 ? -11.703 7.648 -3.033 1 97.44 91 ARG A CA 1
ATOM 740 C C . ARG A 1 91 ? -11.102 6.32 -2.584 1 97.44 91 ARG A C 1
ATOM 742 O O . ARG A 1 91 ? -11.797 5.309 -2.51 1 97.44 91 ARG A O 1
ATOM 749 N N . ARG A 1 92 ? -9.75 6.34 -2.344 1 98.12 92 ARG A N 1
ATOM 750 C CA . ARG A 1 92 ? -9.016 5.184 -1.848 1 98.12 92 ARG A CA 1
ATOM 751 C C . ARG A 1 92 ? -8.07 5.574 -0.716 1 98.12 92 ARG A C 1
ATOM 753 O O . ARG A 1 92 ? -7.875 6.762 -0.448 1 98.12 92 ARG A O 1
ATOM 760 N N . TYR A 1 93 ? -7.496 4.516 -0.013 1 98.38 93 TYR A N 1
ATOM 761 C CA . TYR A 1 93 ? -6.637 4.738 1.146 1 98.38 93 TYR A CA 1
ATOM 762 C C . TYR A 1 93 ? -5.469 5.648 0.792 1 98.38 93 TYR A C 1
ATOM 764 O O . TYR A 1 93 ? -5.129 6.555 1.557 1 98.38 93 TYR A O 1
ATOM 772 N N . ASP A 1 94 ? -4.809 5.426 -0.347 1 98.69 94 ASP A N 1
ATOM 773 C CA . ASP A 1 94 ? -3.627 6.133 -0.838 1 98.69 94 ASP A CA 1
ATOM 774 C C . ASP A 1 94 ? -4.004 7.473 -1.46 1 98.69 94 ASP A C 1
ATOM 776 O O . ASP A 1 94 ? -4.652 7.516 -2.508 1 98.69 94 ASP A O 1
ATOM 780 N N . ALA A 1 95 ? -3.514 8.523 -0.906 1 98.81 95 ALA A N 1
ATOM 781 C CA . ALA A 1 95 ? -3.873 9.875 -1.346 1 98.81 95 ALA A CA 1
ATOM 782 C C . ALA A 1 95 ? -3.371 10.141 -2.762 1 98.81 95 ALA A C 1
ATOM 784 O O . ALA A 1 95 ? -3.816 11.086 -3.418 1 98.81 95 ALA A O 1
ATOM 785 N N . PHE A 1 96 ? -2.441 9.328 -3.24 1 98.81 96 PHE A N 1
ATOM 786 C CA . PHE A 1 96 ? -1.87 9.531 -4.566 1 98.81 96 PHE A CA 1
ATOM 787 C C . PHE A 1 96 ? -2.691 8.805 -5.625 1 98.81 96 PHE A C 1
ATOM 789 O O . PHE A 1 96 ? -2.572 9.086 -6.816 1 98.81 96 PHE A O 1
ATOM 796 N N . PHE A 1 97 ? -3.447 7.793 -5.195 1 98.56 97 PHE A N 1
ATOM 797 C CA . PHE A 1 97 ? -4.117 6.938 -6.172 1 98.56 97 PHE A CA 1
ATOM 798 C C . PHE A 1 97 ? -5.246 7.695 -6.867 1 98.56 97 PHE A C 1
ATOM 800 O O . PHE A 1 97 ? -6.25 8.031 -6.242 1 98.56 97 PHE A O 1
ATOM 807 N N . ALA A 1 98 ? -5.152 7.949 -8.148 1 97.31 98 ALA A N 1
ATOM 808 C CA . ALA A 1 98 ? -6.16 8.555 -9.016 1 97.31 98 ALA A CA 1
ATOM 809 C C . ALA A 1 98 ? -6.562 9.938 -8.508 1 97.31 98 ALA A C 1
ATOM 811 O O . ALA A 1 98 ? -7.746 10.273 -8.492 1 97.31 98 ALA A O 1
ATOM 812 N N . THR A 1 99 ? -5.641 10.75 -8.023 1 98.5 99 THR A N 1
ATOM 813 C CA . THR A 1 99 ? -5.809 12.141 -7.613 1 98.5 99 THR A CA 1
ATOM 814 C C . THR A 1 99 ? -4.742 13.031 -8.25 1 98.5 99 THR A C 1
ATOM 816 O O . THR A 1 99 ? -3.85 12.531 -8.945 1 98.5 99 THR A O 1
ATOM 819 N N . ASP A 1 100 ? -4.824 14.281 -8.055 1 98.19 100 ASP A N 1
ATOM 820 C CA . ASP A 1 100 ? -3.82 15.18 -8.625 1 98.19 100 ASP A CA 1
ATOM 821 C C . ASP A 1 100 ? -2.764 15.547 -7.59 1 98.19 100 ASP A C 1
ATOM 823 O O . ASP A 1 100 ? -2.068 16.562 -7.742 1 98.19 100 ASP A O 1
ATOM 827 N N . LEU A 1 101 ? -2.633 14.758 -6.52 1 98.81 101 LEU A N 1
ATOM 828 C CA . LEU A 1 101 ? -1.692 15.086 -5.453 1 98.81 101 LEU A CA 1
ATOM 829 C C . LEU A 1 101 ? -0.266 15.156 -5.988 1 98.81 101 LEU A C 1
ATOM 831 O O . LEU A 1 101 ? 0.471 16.094 -5.672 1 98.81 101 LEU A O 1
ATOM 835 N N . ASP A 1 102 ? 0.153 14.141 -6.773 1 98.75 102 ASP A N 1
ATOM 836 C CA . ASP A 1 102 ? 1.514 14.148 -7.301 1 98.75 102 ASP A CA 1
ATOM 837 C C . ASP A 1 102 ? 1.757 15.383 -8.172 1 98.75 102 ASP A C 1
ATOM 839 O O . ASP A 1 102 ? 2.814 16.016 -8.094 1 98.75 102 ASP A O 1
ATOM 843 N N . LEU A 1 103 ? 0.825 15.688 -9.055 1 98.38 103 LEU A N 1
ATOM 844 C CA . LEU A 1 103 ? 0.919 16.875 -9.891 1 98.38 103 LEU A CA 1
ATOM 845 C C . LEU A 1 103 ? 1.102 18.125 -9.039 1 98.38 103 LEU A C 1
ATOM 847 O O . LEU A 1 103 ? 1.983 18.953 -9.312 1 98.38 103 LEU A O 1
ATOM 851 N N . LEU A 1 104 ? 0.27 18.25 -8.023 1 98.69 104 LEU A N 1
ATOM 852 C CA . LEU A 1 104 ? 0.303 19.391 -7.113 1 98.69 104 LEU A CA 1
ATOM 853 C C . LEU A 1 104 ? 1.663 19.5 -6.43 1 98.69 104 LEU A C 1
ATOM 855 O O . LEU A 1 104 ? 2.27 20.578 -6.422 1 98.69 104 LEU A O 1
ATOM 859 N N . LEU A 1 105 ? 2.178 18.391 -5.891 1 98.81 105 LEU A N 1
ATOM 860 C CA . LEU A 1 105 ? 3.451 18.391 -5.18 1 98.81 105 LEU A CA 1
ATOM 861 C C . LEU A 1 105 ? 4.598 18.75 -6.113 1 98.81 105 LEU A C 1
ATOM 863 O O . LEU A 1 105 ? 5.484 19.531 -5.738 1 98.81 105 LEU A O 1
ATOM 867 N N . ARG A 1 106 ? 4.574 18.266 -7.312 1 98.38 106 ARG A N 1
ATOM 868 C CA . ARG A 1 106 ? 5.621 18.547 -8.289 1 98.38 106 ARG A CA 1
ATOM 869 C C . ARG A 1 106 ? 5.621 20.031 -8.664 1 98.38 106 ARG A C 1
ATOM 871 O O . ARG A 1 106 ? 6.68 20.656 -8.766 1 98.38 106 ARG A O 1
ATOM 878 N N . GLU A 1 107 ? 4.457 20.516 -8.914 1 98.31 107 GLU A N 1
ATOM 879 C CA . GLU A 1 107 ? 4.355 21.906 -9.312 1 98.31 107 GLU A CA 1
ATOM 880 C C . GLU A 1 107 ? 4.766 22.844 -8.172 1 98.31 107 GLU A C 1
ATOM 882 O O . GLU A 1 107 ? 5.273 23.938 -8.414 1 98.31 107 GLU A O 1
ATOM 887 N N . LEU A 1 108 ? 4.598 22.422 -6.992 1 98.44 108 LEU A N 1
ATOM 888 C CA . LEU A 1 108 ? 5.008 23.188 -5.824 1 98.44 108 LEU A CA 1
ATOM 889 C C . LEU A 1 108 ? 6.484 22.984 -5.52 1 98.44 108 LEU A C 1
ATOM 891 O O . LEU A 1 108 ? 7.039 23.609 -4.621 1 98.44 108 LEU A O 1
ATOM 895 N N . GLY A 1 109 ? 7.125 22.016 -6.266 1 98.44 109 GLY A N 1
ATOM 896 C CA . GLY A 1 109 ? 8.547 21.75 -6.09 1 98.44 109 GLY A CA 1
ATOM 897 C C . GLY A 1 109 ? 8.852 21 -4.801 1 98.44 109 GLY A C 1
ATOM 898 O O . GLY A 1 109 ? 9.945 21.141 -4.25 1 98.44 109 GLY A O 1
ATOM 899 N N . ILE A 1 110 ? 7.934 20.25 -4.312 1 98.75 110 ILE A N 1
ATOM 900 C CA . ILE A 1 110 ? 8.047 19.578 -3.023 1 98.75 110 ILE A CA 1
ATOM 901 C C . ILE A 1 110 ? 8.922 18.328 -3.166 1 98.75 110 ILE A C 1
ATOM 903 O O . ILE A 1 110 ? 8.773 17.562 -4.121 1 98.75 110 ILE A O 1
ATOM 907 N N . ASP A 1 111 ? 9.805 18.109 -2.227 1 98.62 111 ASP A N 1
ATOM 908 C CA . ASP A 1 111 ? 10.633 16.922 -2.246 1 98.62 111 ASP A CA 1
ATOM 909 C C . ASP A 1 111 ? 10.344 16.031 -1.033 1 98.62 111 ASP A C 1
ATOM 911 O O . ASP A 1 111 ? 10.789 14.883 -0.979 1 98.62 111 ASP A O 1
ATOM 915 N N . THR A 1 112 ? 9.672 16.547 0.032 1 98.81 112 THR A N 1
ATOM 916 C CA . THR A 1 112 ? 9.406 15.859 1.291 1 98.81 112 THR A CA 1
ATOM 917 C C . THR A 1 112 ? 7.941 16 1.688 1 98.81 112 THR A C 1
ATOM 919 O O . THR A 1 112 ? 7.398 17.109 1.688 1 98.81 112 THR A O 1
ATOM 922 N N . VAL A 1 113 ? 7.312 14.883 1.974 1 98.94 113 VAL A N 1
ATOM 923 C CA . VAL A 1 113 ? 5.957 14.953 2.508 1 98.94 113 VAL A CA 1
ATOM 924 C C . VAL A 1 113 ? 5.969 14.617 3.996 1 98.94 113 VAL A C 1
ATOM 926 O O . VAL A 1 113 ? 6.633 13.664 4.418 1 98.94 113 VAL A O 1
ATOM 929 N N . VAL A 1 114 ? 5.301 15.398 4.773 1 98.94 114 VAL A N 1
ATOM 930 C CA . VAL A 1 114 ? 5.117 15.211 6.207 1 98.94 114 VAL A CA 1
ATOM 931 C C . VAL A 1 114 ? 3.689 14.742 6.488 1 98.94 114 VA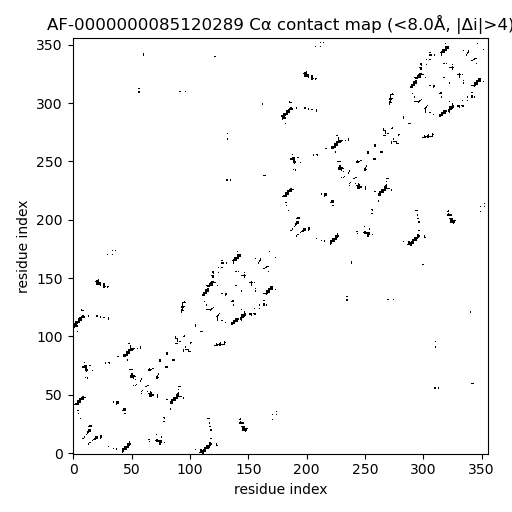L A C 1
ATOM 933 O O . VAL A 1 114 ? 2.73 15.484 6.254 1 98.94 114 VAL A O 1
ATOM 936 N N . LEU A 1 115 ? 3.598 13.555 6.984 1 98.94 115 LEU A N 1
ATOM 937 C CA . LEU A 1 115 ? 2.293 12.914 7.094 1 98.94 115 LEU A CA 1
ATOM 938 C C . LEU A 1 115 ? 1.729 13.062 8.5 1 98.94 115 LEU A C 1
ATOM 940 O O . LEU A 1 115 ? 2.414 12.766 9.484 1 98.94 115 LEU A O 1
ATOM 944 N N . THR A 1 116 ? 0.532 13.5 8.633 1 98.94 116 THR A N 1
ATOM 945 C CA . THR A 1 116 ? -0.28 13.57 9.844 1 98.94 116 THR A CA 1
ATOM 946 C C . THR A 1 116 ? -1.694 13.062 9.578 1 98.94 116 THR A C 1
ATOM 948 O O . THR A 1 116 ? -2.09 12.898 8.422 1 98.94 116 THR A O 1
ATOM 951 N N . GLY A 1 117 ? -2.404 12.773 10.664 1 98.81 117 GLY A N 1
ATOM 952 C CA . GLY A 1 117 ? -3.809 12.422 10.516 1 98.81 117 GLY A CA 1
ATOM 953 C C . GLY A 1 117 ? -4.094 10.961 10.805 1 98.81 117 GLY A C 1
ATOM 954 O O . GLY A 1 117 ? -3.467 10.359 11.68 1 98.81 117 GLY A O 1
ATOM 955 N N . VAL A 1 118 ? -5.195 10.414 10.141 1 98.62 118 VAL A N 1
ATOM 956 C CA . VAL A 1 118 ? -5.707 9.094 10.484 1 98.62 118 VAL A CA 1
ATOM 957 C C . VAL A 1 118 ? -6.02 8.312 9.211 1 98.62 118 VAL A C 1
ATOM 959 O O . VAL A 1 118 ? -6.293 8.898 8.164 1 98.62 118 VAL A O 1
ATOM 962 N N . ALA A 1 119 ? -6.137 6.984 9.391 1 98 119 ALA A N 1
ATOM 963 C CA . ALA A 1 119 ? -5.516 6.215 10.469 1 98 119 ALA A CA 1
ATOM 964 C C . ALA A 1 119 ? -4.066 5.871 10.133 1 98 119 ALA A C 1
ATOM 966 O O . ALA A 1 119 ? -3.742 5.586 8.977 1 98 119 ALA A O 1
ATOM 967 N N . THR A 1 120 ? -3.156 5.871 11.07 1 98.81 120 THR A N 1
ATOM 968 C CA . THR A 1 120 ? -1.733 5.617 10.867 1 98.81 120 THR A CA 1
ATOM 969 C C . THR A 1 120 ? -1.52 4.348 10.055 1 98.81 120 THR A C 1
ATOM 971 O O . THR A 1 120 ? -0.671 4.312 9.164 1 98.81 120 THR A O 1
ATOM 974 N N . ASP A 1 121 ? -2.326 3.281 10.336 1 98.5 121 ASP A N 1
ATOM 975 C CA . ASP A 1 121 ? -2.107 1.941 9.797 1 98.5 121 ASP A CA 1
ATOM 976 C C . ASP A 1 121 ? -2.936 1.717 8.531 1 98.5 121 ASP A C 1
ATOM 978 O O . ASP A 1 121 ? -2.955 0.612 7.984 1 98.5 121 ASP A O 1
ATOM 982 N N . ILE A 1 122 ? -3.68 2.689 8.016 1 98.31 122 ILE A N 1
ATOM 983 C CA . ILE A 1 122 ? -4.469 2.527 6.801 1 98.31 122 ILE A CA 1
ATOM 984 C C . ILE A 1 122 ? -4.137 3.648 5.816 1 98.31 122 ILE A C 1
ATOM 986 O O . ILE A 1 122 ? -3.205 3.529 5.02 1 98.31 122 ILE A O 1
ATOM 990 N N . CYS A 1 123 ? -4.852 4.773 5.902 1 98.75 123 CYS A N 1
ATOM 991 C CA . CYS A 1 123 ? -4.68 5.816 4.895 1 98.75 123 CYS A CA 1
ATOM 992 C C . CYS A 1 123 ? -3.299 6.453 4.996 1 98.75 123 CYS A C 1
ATOM 994 O O . CYS A 1 123 ? -2.701 6.816 3.98 1 98.75 123 CYS A O 1
ATOM 996 N N . VAL A 1 124 ? -2.775 6.707 6.211 1 98.88 124 VAL A N 1
ATOM 997 C CA . VAL A 1 124 ? -1.441 7.277 6.375 1 98.88 124 VAL A CA 1
ATOM 998 C C . VAL A 1 124 ? -0.398 6.316 5.809 1 98.88 124 VAL A C 1
ATOM 1000 O O . VAL A 1 124 ? 0.48 6.723 5.043 1 98.88 124 VAL A O 1
ATOM 1003 N N . LEU A 1 125 ? -0.505 5.059 6.168 1 98.88 125 LEU A N 1
ATOM 1004 C CA . LEU A 1 125 ? 0.422 4.031 5.711 1 98.88 125 LEU A CA 1
ATOM 1005 C C . LEU A 1 125 ? 0.418 3.936 4.188 1 98.88 125 LEU A C 1
ATOM 1007 O O . LEU A 1 125 ? 1.479 3.896 3.562 1 98.88 125 LEU A O 1
ATOM 1011 N N . HIS A 1 126 ? -0.736 3.869 3.562 1 98.88 126 HIS A N 1
ATOM 1012 C CA . HIS A 1 126 ? -0.835 3.717 2.115 1 98.88 126 HIS A CA 1
ATOM 1013 C C . HIS A 1 126 ? -0.362 4.973 1.395 1 98.88 126 HIS A C 1
ATOM 1015 O O . HIS A 1 126 ? 0.22 4.891 0.31 1 98.88 126 HIS A O 1
ATOM 1021 N N . THR A 1 127 ? -0.637 6.133 1.98 1 98.94 127 THR A N 1
ATOM 1022 C CA . THR A 1 127 ? -0.132 7.379 1.41 1 98.94 127 THR A CA 1
ATOM 1023 C C . THR A 1 127 ? 1.391 7.434 1.496 1 98.94 127 THR A C 1
ATOM 1025 O O . THR A 1 127 ? 2.053 7.93 0.582 1 98.94 127 THR A O 1
ATOM 1028 N N . ALA A 1 128 ? 1.956 6.918 2.619 1 98.88 128 ALA A N 1
ATOM 1029 C CA . ALA A 1 128 ? 3.408 6.805 2.742 1 98.88 128 ALA A CA 1
ATOM 1030 C C . ALA A 1 128 ? 3.99 5.949 1.623 1 98.88 128 ALA A C 1
ATOM 1032 O O . ALA A 1 128 ? 5.004 6.309 1.022 1 98.88 128 ALA A O 1
ATOM 1033 N N . ALA A 1 129 ? 3.359 4.828 1.347 1 98.75 129 ALA A N 1
ATOM 1034 C CA . ALA A 1 129 ? 3.795 3.971 0.249 1 98.75 129 ALA A CA 1
ATOM 1035 C C . ALA A 1 129 ? 3.75 4.715 -1.082 1 98.75 129 ALA A C 1
ATOM 1037 O O . ALA A 1 129 ? 4.715 4.688 -1.85 1 98.75 129 ALA A O 1
ATOM 1038 N N . GLY A 1 130 ? 2.619 5.391 -1.348 1 98.69 130 GLY A N 1
ATOM 1039 C CA . GLY A 1 130 ? 2.482 6.168 -2.568 1 98.69 130 GLY A CA 1
ATOM 1040 C C . GLY A 1 130 ? 3.57 7.215 -2.736 1 98.69 130 GLY A C 1
ATOM 1041 O O . GLY A 1 130 ? 4.074 7.422 -3.844 1 98.69 130 GLY A O 1
ATOM 1042 N N . ALA A 1 131 ? 3.908 7.859 -1.675 1 98.81 131 ALA A N 1
ATOM 1043 C CA . ALA A 1 131 ? 4.969 8.867 -1.7 1 98.81 131 ALA A CA 1
ATOM 1044 C C . ALA A 1 131 ? 6.324 8.219 -1.973 1 98.81 131 ALA A C 1
ATOM 1046 O O . ALA A 1 131 ? 7.074 8.68 -2.838 1 98.81 131 ALA A O 1
ATOM 1047 N N . PHE A 1 132 ? 6.598 7.133 -1.271 1 98.5 132 PHE A N 1
ATOM 1048 C CA . PHE A 1 132 ? 7.855 6.406 -1.402 1 98.5 132 PHE A CA 1
ATOM 1049 C C . PHE A 1 132 ? 8.062 5.934 -2.836 1 98.5 132 PHE A C 1
ATOM 1051 O O . PHE A 1 132 ? 9.141 6.105 -3.404 1 98.5 132 PHE A O 1
ATOM 1058 N N . PHE A 1 133 ? 7.016 5.398 -3.451 1 97.88 133 PHE A N 1
ATOM 1059 C CA . PHE A 1 133 ? 7.094 4.875 -4.809 1 97.88 133 PHE A CA 1
ATOM 1060 C C . PHE A 1 133 ? 7.441 5.98 -5.797 1 97.88 133 PHE A C 1
ATOM 1062 O O . PHE A 1 133 ? 7.957 5.711 -6.883 1 97.88 133 PHE A O 1
ATOM 1069 N N . ARG A 1 134 ? 7.156 7.184 -5.434 1 97.69 134 ARG A N 1
ATOM 1070 C CA . ARG A 1 134 ? 7.32 8.305 -6.352 1 97.69 134 ARG A CA 1
ATOM 1071 C C . ARG A 1 134 ? 8.586 9.094 -6.039 1 97.69 134 ARG A C 1
ATOM 1073 O O . ARG A 1 134 ? 8.852 10.125 -6.66 1 97.69 134 ARG A O 1
ATOM 1080 N N . GLY A 1 135 ? 9.336 8.672 -4.957 1 96.56 135 GLY A N 1
ATOM 1081 C CA . GLY A 1 135 ? 10.656 9.211 -4.684 1 96.56 135 GLY A CA 1
ATOM 1082 C C . GLY A 1 135 ? 10.641 10.352 -3.693 1 96.56 135 GLY A C 1
ATOM 1083 O O . GLY A 1 135 ? 11.648 11.055 -3.523 1 96.56 135 GLY A O 1
ATOM 1084 N N . TYR A 1 136 ? 9.508 10.633 -3.074 1 98.31 136 TYR A N 1
ATOM 1085 C CA . TYR A 1 136 ? 9.477 11.641 -2.018 1 98.31 136 TYR A CA 1
ATOM 1086 C C . TYR A 1 136 ? 10.148 11.117 -0.753 1 98.31 136 TYR A C 1
ATOM 1088 O O . TYR A 1 136 ? 10.055 9.938 -0.432 1 98.31 136 TYR A O 1
ATOM 1096 N N . LYS A 1 137 ? 10.812 12.008 -0.078 1 98.31 137 LYS A N 1
ATOM 1097 C CA . LYS A 1 137 ? 11.141 11.719 1.315 1 98.31 137 LYS A CA 1
ATOM 1098 C C . LYS A 1 137 ? 9.891 11.75 2.189 1 98.31 137 LYS A C 1
ATOM 1100 O O . LYS A 1 137 ? 9.031 12.609 2.02 1 98.31 137 LYS A O 1
ATOM 1105 N N . VAL A 1 138 ? 9.82 10.789 3.117 1 98.81 138 VAL A N 1
ATOM 1106 C CA . VAL A 1 138 ? 8.617 10.672 3.934 1 98.81 138 VAL A CA 1
ATOM 1107 C C . VAL A 1 138 ? 8.969 10.898 5.402 1 98.81 138 VAL A C 1
ATOM 1109 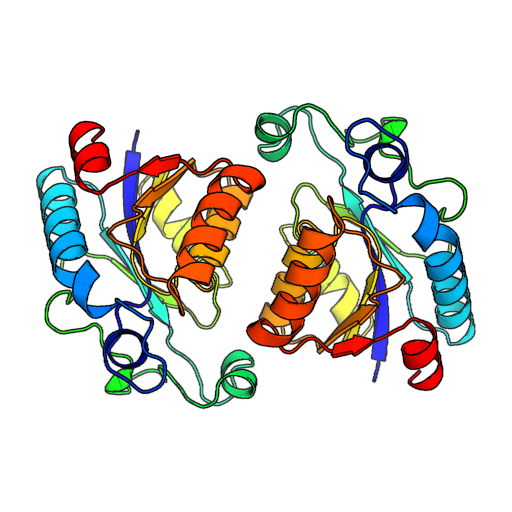O O . VAL A 1 138 ? 9.883 10.258 5.934 1 98.81 138 VAL A O 1
ATOM 1112 N N . ILE A 1 139 ? 8.258 11.773 6.012 1 98.94 139 ILE A N 1
ATOM 1113 C CA . ILE A 1 139 ? 8.297 11.969 7.457 1 98.94 139 ILE A CA 1
ATOM 1114 C C . ILE A 1 139 ? 6.914 11.719 8.055 1 98.94 139 ILE A C 1
ATOM 1116 O O . ILE A 1 139 ? 5.918 12.266 7.57 1 98.94 139 ILE A O 1
ATOM 1120 N N . VAL A 1 140 ? 6.844 10.875 9.031 1 98.94 140 VAL A N 1
ATOM 1121 C CA . VAL A 1 140 ? 5.602 10.641 9.758 1 98.94 140 VAL A CA 1
ATOM 1122 C C . VAL A 1 140 ? 5.707 11.227 11.164 1 98.94 140 VAL A C 1
ATOM 1124 O O . VAL A 1 140 ? 6.668 10.961 11.883 1 98.94 140 VAL A O 1
ATOM 1127 N N . VAL A 1 141 ? 4.797 12.047 11.484 1 98.94 141 VAL A N 1
ATOM 1128 C CA . VAL A 1 141 ? 4.809 12.68 12.805 1 98.94 141 VAL A CA 1
ATOM 1129 C C . VAL A 1 141 ? 4.039 11.812 13.797 1 98.94 141 VAL A C 1
ATOM 1131 O O . VAL A 1 141 ? 2.807 11.828 13.828 1 98.94 141 VAL A O 1
ATOM 1134 N N . LYS A 1 142 ? 4.727 11.164 14.648 1 98.81 142 LYS A N 1
ATOM 1135 C CA . LYS A 1 142 ? 4.168 10.07 15.445 1 98.81 142 LYS A CA 1
ATOM 1136 C C . LYS A 1 142 ? 3.107 10.594 16.422 1 98.81 142 LYS A C 1
ATOM 1138 O O . LYS A 1 142 ? 2.158 9.875 16.75 1 98.81 142 LYS A O 1
ATOM 1143 N N . ASP A 1 143 ? 3.24 11.789 16.938 1 98.81 143 ASP A N 1
ATOM 1144 C CA . ASP A 1 143 ? 2.262 12.312 17.875 1 98.81 143 ASP A CA 1
ATOM 1145 C C . ASP A 1 143 ? 1.204 13.148 17.172 1 98.81 143 ASP A C 1
ATOM 1147 O O . ASP A 1 143 ? 0.416 13.844 17.812 1 98.81 143 ASP A O 1
ATOM 1151 N N . ALA A 1 144 ? 1.196 13.148 15.82 1 98.88 144 ALA A N 1
ATOM 1152 C CA . ALA A 1 144 ? 0.162 13.797 15.008 1 98.88 144 ALA A CA 1
ATOM 1153 C C . ALA A 1 144 ? -0.527 12.781 14.094 1 98.88 144 ALA A C 1
ATOM 1155 O O . ALA A 1 144 ? -1.134 13.164 13.094 1 98.88 144 ALA A O 1
ATOM 1156 N N . THR A 1 145 ? -0.309 11.531 14.336 1 98.88 145 THR A N 1
ATOM 1157 C CA . THR A 1 145 ? -1.019 10.438 13.68 1 98.88 145 THR A CA 1
ATOM 1158 C C . THR A 1 145 ? -1.649 9.508 14.719 1 98.88 145 THR A C 1
ATOM 1160 O O . THR A 1 145 ? -1.145 9.383 15.836 1 98.88 145 THR A O 1
ATOM 1163 N N . ALA A 1 146 ? -2.756 8.984 14.344 1 98.56 146 ALA A N 1
ATOM 1164 C CA . ALA A 1 146 ? -3.445 8.031 15.211 1 98.56 146 ALA A CA 1
ATOM 1165 C C . ALA A 1 146 ? -3.928 6.82 14.422 1 98.56 146 ALA A C 1
ATOM 1167 O O . ALA A 1 146 ? -4.504 6.961 13.344 1 98.56 146 ALA A O 1
ATOM 1168 N N . GLY A 1 147 ? -3.615 5.613 14.953 1 97.25 147 GLY A N 1
ATOM 1169 C CA . GLY A 1 147 ? -4.059 4.375 14.328 1 97.25 147 GLY A CA 1
ATOM 1170 C C . GLY A 1 147 ? -5.422 3.918 14.805 1 97.25 147 GLY A C 1
ATOM 1171 O O . GLY A 1 147 ? -5.969 4.477 15.758 1 97.25 147 GLY A O 1
ATOM 1172 N N . VAL A 1 148 ? -6.004 2.908 14.141 1 95.81 148 VAL A N 1
ATOM 1173 C CA . VAL A 1 148 ? -7.277 2.338 14.562 1 95.81 148 VAL A CA 1
ATOM 1174 C C . VAL A 1 148 ? -7.199 1.922 16.031 1 95.81 148 VAL A C 1
ATOM 1176 O O . VAL A 1 148 ? -8.133 2.154 16.797 1 95.81 148 VAL A O 1
ATOM 1179 N N . THR A 1 149 ? -6.098 1.294 16.375 1 96.44 149 THR A N 1
ATOM 1180 C CA . THR A 1 149 ? -5.73 1.009 17.75 1 96.44 149 THR A CA 1
ATOM 1181 C C . THR A 1 149 ? -4.301 1.462 18.031 1 96.44 149 THR A C 1
ATOM 1183 O O . THR A 1 149 ? -3.545 1.765 17.109 1 96.44 149 THR A O 1
ATOM 1186 N N . LYS A 1 150 ? -3.957 1.495 19.312 1 96.62 150 LYS A N 1
ATOM 1187 C CA . LYS A 1 150 ? -2.602 1.872 19.703 1 96.62 150 LYS A CA 1
ATOM 1188 C C . LYS A 1 150 ? -1.576 0.892 19.141 1 96.62 150 LYS A C 1
ATOM 1190 O O . LYS A 1 150 ? -0.501 1.298 18.688 1 96.62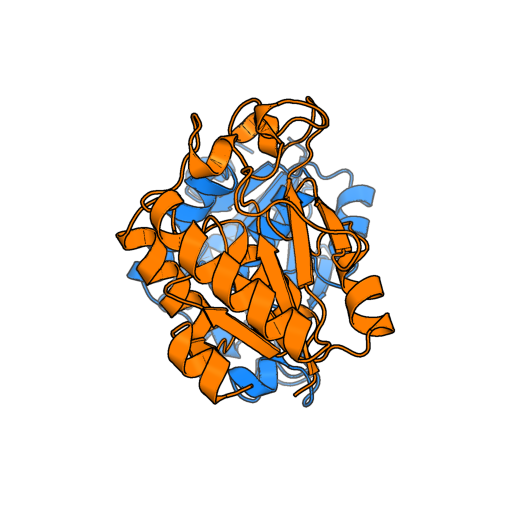 150 LYS A O 1
ATOM 1195 N N . ASP A 1 151 ? -1.886 -0.419 19.188 1 96.44 151 ASP A N 1
ATOM 1196 C CA . ASP A 1 151 ? -0.986 -1.445 18.672 1 96.44 151 ASP A CA 1
ATOM 1197 C C . ASP A 1 151 ? -0.778 -1.289 17.172 1 96.44 151 ASP A C 1
ATOM 1199 O O . ASP A 1 151 ? 0.348 -1.387 16.688 1 96.44 151 ASP A O 1
ATOM 1203 N N . ARG A 1 152 ? -1.812 -1.066 16.422 1 96.75 152 ARG A N 1
ATOM 1204 C CA . ARG A 1 152 ? -1.727 -0.889 14.984 1 96.75 152 ARG A CA 1
ATOM 1205 C C . ARG A 1 152 ? -0.967 0.387 14.633 1 96.75 152 ARG A C 1
ATOM 1207 O O . ARG A 1 152 ? -0.273 0.442 13.617 1 96.75 152 ARG A O 1
ATOM 1214 N N . HIS A 1 153 ? -1.179 1.435 15.5 1 98.25 153 HIS A N 1
ATOM 1215 C CA . HIS A 1 153 ? -0.417 2.67 15.352 1 98.25 153 HIS A CA 1
ATOM 1216 C C . HIS A 1 153 ? 1.083 2.404 15.43 1 98.25 153 HIS A C 1
ATOM 1218 O O . HIS A 1 153 ? 1.834 2.773 14.523 1 98.25 153 HIS A O 1
ATOM 1224 N N . ASN A 1 154 ? 1.495 1.761 16.453 1 98.12 154 ASN A N 1
ATOM 1225 C CA . ASN A 1 154 ? 2.91 1.488 16.672 1 98.12 154 ASN A CA 1
ATOM 1226 C C . ASN A 1 154 ? 3.49 0.59 15.586 1 98.12 154 ASN A C 1
ATOM 1228 O O . ASN A 1 154 ? 4.605 0.816 15.117 1 98.12 154 ASN A O 1
ATOM 1232 N N . PHE A 1 155 ? 2.734 -0.394 15.195 1 97.06 155 PHE A N 1
ATOM 1233 C CA . PHE A 1 155 ? 3.17 -1.293 14.141 1 97.06 155 PHE A CA 1
ATOM 1234 C C . PHE A 1 155 ? 3.371 -0.531 12.836 1 97.06 155 PHE A C 1
ATOM 1236 O O . PHE A 1 155 ? 4.379 -0.716 12.148 1 97.06 155 PHE A O 1
ATOM 1243 N N . ALA A 1 156 ? 2.424 0.293 12.523 1 98.44 156 ALA A N 1
ATOM 1244 C CA . ALA A 1 156 ? 2.473 1.04 11.266 1 98.44 156 ALA A CA 1
ATOM 1245 C C . ALA A 1 156 ? 3.672 1.98 11.234 1 98.44 156 ALA A C 1
ATOM 1247 O O . ALA A 1 156 ? 4.324 2.131 10.195 1 98.44 156 ALA A O 1
ATOM 1248 N N . LEU A 1 157 ? 3.973 2.648 12.344 1 98.81 157 LEU A N 1
ATOM 1249 C CA . LEU A 1 157 ? 5.129 3.537 12.422 1 98.81 157 LEU A CA 1
ATOM 1250 C C . LEU A 1 157 ? 6.418 2.771 12.148 1 98.81 157 LEU A C 1
ATOM 1252 O O . LEU A 1 157 ? 7.246 3.205 11.344 1 98.81 157 LEU A O 1
ATOM 1256 N N . GLU A 1 158 ? 6.555 1.683 12.797 1 98.25 158 GLU A N 1
ATOM 1257 C CA . GLU A 1 158 ? 7.754 0.867 12.609 1 98.25 158 GLU A CA 1
ATOM 1258 C C . GLU A 1 158 ? 7.828 0.316 11.195 1 98.25 158 GLU A C 1
ATOM 1260 O O . GLU A 1 158 ? 8.906 0.25 10.602 1 98.25 158 GLU A O 1
ATOM 1265 N N . TYR A 1 159 ? 6.715 -0.064 10.711 1 98.25 159 TYR A N 1
ATOM 1266 C CA . TYR A 1 159 ? 6.645 -0.593 9.359 1 98.25 159 TYR A CA 1
ATOM 1267 C C . TYR A 1 159 ? 7.09 0.453 8.344 1 98.25 159 TYR A C 1
ATOM 1269 O O . TYR A 1 159 ? 7.898 0.164 7.457 1 98.25 159 TYR A O 1
ATOM 1277 N N . MET A 1 160 ? 6.582 1.659 8.461 1 98.62 160 MET A N 1
ATOM 1278 C CA . MET A 1 160 ? 6.934 2.727 7.527 1 98.62 160 MET A CA 1
ATOM 1279 C C . MET A 1 160 ? 8.422 3.057 7.609 1 98.62 160 MET A C 1
ATOM 1281 O O . MET A 1 160 ? 9.047 3.365 6.594 1 98.62 160 MET A O 1
ATOM 1285 N N . ARG A 1 161 ? 8.93 2.994 8.812 1 98.12 161 ARG A N 1
ATOM 1286 C CA . ARG A 1 161 ? 10.367 3.207 8.977 1 98.12 161 ARG A CA 1
ATOM 1287 C C . ARG A 1 161 ? 11.172 2.131 8.25 1 98.12 161 ARG A C 1
ATOM 1289 O O . ARG A 1 161 ? 12.086 2.439 7.492 1 98.12 161 ARG A O 1
ATOM 1296 N N . GLN A 1 162 ? 10.805 0.882 8.391 1 96.81 162 GLN A N 1
ATOM 1297 C CA . GLN A 1 162 ? 11.586 -0.249 7.902 1 96.81 162 GLN A CA 1
ATOM 1298 C C . GLN A 1 162 ? 11.383 -0.448 6.402 1 96.81 162 GLN A C 1
ATOM 1300 O O . GLN A 1 162 ? 12.328 -0.788 5.688 1 96.81 162 GLN A O 1
ATOM 1305 N N . VAL A 1 163 ? 10.195 -0.255 5.926 1 97.12 163 VAL A N 1
ATOM 1306 C CA . VAL A 1 163 ? 9.844 -0.702 4.582 1 97.12 163 VAL A CA 1
ATOM 1307 C C . VAL A 1 163 ? 9.922 0.474 3.611 1 97.12 163 VAL A C 1
ATOM 1309 O O . VAL A 1 163 ? 10.266 0.295 2.438 1 97.12 163 VAL A O 1
ATOM 1312 N N . TYR A 1 164 ? 9.68 1.677 4.133 1 97.75 164 TYR A N 1
ATOM 1313 C CA . TYR A 1 164 ? 9.672 2.828 3.234 1 97.75 164 TYR A CA 1
ATOM 1314 C C . TYR A 1 164 ? 10.82 3.775 3.557 1 97.75 164 TYR A C 1
ATOM 1316 O O . TYR A 1 164 ? 11.031 4.773 2.859 1 97.75 164 TYR A O 1
ATOM 1324 N N . GLY A 1 165 ? 11.625 3.496 4.633 1 97.12 165 GLY A N 1
ATOM 1325 C CA . GLY A 1 165 ? 12.688 4.402 5.035 1 97.12 165 GLY A CA 1
ATOM 1326 C C . GLY A 1 165 ? 12.172 5.727 5.566 1 97.12 165 GLY A C 1
ATOM 1327 O O . GLY A 1 165 ? 12.875 6.738 5.512 1 97.12 165 GLY A O 1
ATOM 1328 N N . ALA A 1 166 ? 10.938 5.785 6.031 1 98.5 166 ALA A N 1
ATOM 1329 C CA . ALA A 1 166 ? 10.352 7.012 6.562 1 98.5 166 ALA A CA 1
ATOM 1330 C C . ALA A 1 166 ? 11.031 7.434 7.859 1 98.5 166 ALA A C 1
ATOM 1332 O O . ALA A 1 166 ? 11.406 6.59 8.672 1 98.5 166 ALA A O 1
ATOM 1333 N N . GLU A 1 167 ? 11.219 8.688 8.008 1 98.69 167 GLU A N 1
ATOM 1334 C CA . GLU A 1 167 ? 11.602 9.219 9.312 1 98.69 167 GLU A CA 1
ATOM 1335 C C . GLU A 1 167 ? 10.383 9.391 10.219 1 98.69 167 GLU A C 1
ATOM 1337 O O . GLU A 1 167 ? 9.375 9.969 9.805 1 98.69 167 GLU A O 1
ATOM 1342 N N . VAL A 1 168 ? 10.508 8.867 11.391 1 98.81 168 VAL A N 1
ATOM 1343 C CA . VAL A 1 168 ? 9.453 9.023 12.375 1 98.81 168 VAL A CA 1
ATOM 1344 C C . VAL A 1 168 ? 9.883 10.016 13.453 1 98.81 168 VAL A C 1
ATOM 1346 O O . VAL A 1 168 ? 10.844 9.766 14.188 1 98.81 168 VAL A O 1
ATOM 1349 N N . LEU A 1 169 ? 9.164 11.102 13.508 1 98.81 169 LEU A N 1
ATOM 1350 C CA . LEU A 1 169 ? 9.547 12.188 14.406 1 98.81 169 LEU A CA 1
ATOM 1351 C C . LEU A 1 169 ? 8.352 12.633 15.25 1 98.81 169 LEU A C 1
ATOM 1353 O O . LEU A 1 169 ? 7.203 12.461 14.844 1 98.81 169 LEU A O 1
ATOM 1357 N N . SER A 1 170 ? 8.648 13.203 16.406 1 98.81 170 SER A N 1
ATOM 1358 C CA . SER A 1 170 ? 7.633 13.977 17.109 1 98.81 170 SER A CA 1
ATOM 1359 C C . SER A 1 170 ? 7.41 15.336 16.453 1 98.81 170 SER A C 1
ATOM 1361 O O . SER A 1 170 ? 8.25 15.805 15.688 1 98.81 170 SER A O 1
ATOM 1363 N N . SER A 1 171 ? 6.246 15.961 16.781 1 98.81 171 SER A N 1
ATOM 1364 C CA . SER A 1 171 ? 5.973 17.297 16.266 1 98.81 171 SER A CA 1
ATOM 1365 C C . SER A 1 171 ? 7.059 18.281 16.672 1 98.81 171 SER A C 1
ATOM 1367 O O . SER A 1 171 ? 7.457 19.141 15.883 1 98.81 171 SER A O 1
ATOM 1369 N N . GLU A 1 172 ? 7.59 18.141 17.812 1 98.56 172 GLU A N 1
ATOM 1370 C CA . GLU A 1 172 ? 8.648 19.016 18.297 1 98.56 172 GLU A CA 1
ATOM 1371 C C . GLU A 1 172 ? 9.938 18.812 17.516 1 98.56 172 GLU A C 1
ATOM 1373 O O . GLU A 1 172 ? 10.609 19.781 17.141 1 98.56 172 GLU A O 1
ATOM 1378 N N . GLU A 1 173 ? 10.305 17.562 17.328 1 98.69 173 GLU A N 1
ATOM 1379 C CA . GLU A 1 173 ? 11.492 17.25 16.547 1 98.69 173 GLU A CA 1
ATOM 1380 C C . GLU A 1 173 ? 11.359 17.797 15.117 1 98.69 173 GLU A C 1
ATOM 1382 O O . GLU A 1 173 ? 12.328 18.312 14.555 1 98.69 173 GLU A O 1
ATOM 1387 N N . LEU A 1 174 ? 10.164 17.641 14.531 1 98.69 174 LEU A N 1
ATOM 1388 C CA . LEU A 1 174 ? 9.93 18.125 13.18 1 98.69 174 LEU A CA 1
ATOM 1389 C C . LEU A 1 174 ? 10.109 19.641 13.109 1 98.69 174 LEU A C 1
ATOM 1391 O O . LEU A 1 174 ? 10.781 20.156 12.203 1 98.69 174 LEU A O 1
ATOM 1395 N 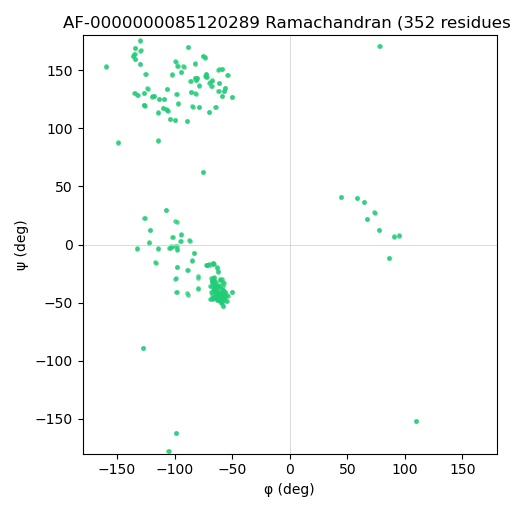N . ILE A 1 175 ? 9.508 20.359 14.039 1 98.12 175 ILE A N 1
ATOM 1396 C CA . ILE A 1 175 ? 9.562 21.828 14.047 1 98.12 175 ILE A CA 1
ATOM 1397 C C . ILE A 1 175 ? 11.016 22.281 14.164 1 98.12 175 ILE A C 1
ATOM 1399 O O . ILE A 1 175 ? 11.43 23.234 13.508 1 98.12 175 ILE A O 1
ATOM 1403 N N . SER A 1 176 ? 11.789 21.531 14.969 1 97.31 176 SER A N 1
ATOM 1404 C CA . SER A 1 176 ? 13.203 21.859 15.125 1 97.31 176 SER A CA 1
ATOM 1405 C C . SER A 1 176 ? 13.977 21.625 13.836 1 97.31 176 SER A C 1
ATOM 1407 O O . SER A 1 176 ? 14.969 22.297 13.562 1 97.31 176 SER A O 1
ATOM 1409 N N . LYS A 1 177 ? 13.523 20.672 13.094 1 96.12 177 LYS A N 1
ATOM 1410 C CA . LYS A 1 177 ? 14.188 20.266 11.852 1 96.12 177 LYS A CA 1
ATOM 1411 C C . LYS A 1 177 ? 13.828 21.219 10.711 1 96.12 177 LYS A C 1
ATOM 1413 O O . LYS A 1 177 ? 14.594 21.375 9.766 1 96.12 177 LYS A O 1
ATOM 1418 N N . LEU A 1 178 ? 12.648 21.812 10.789 1 93.69 178 LEU A N 1
ATOM 1419 C CA . LEU A 1 178 ? 12.172 22.703 9.727 1 93.69 178 LEU A CA 1
ATOM 1420 C C . LEU A 1 178 ? 12.969 24 9.695 1 93.69 178 LEU A C 1
ATOM 1422 O O . LEU A 1 178 ? 13.219 24.547 8.625 1 93.69 178 LEU A O 1
ATOM 1426 N N . MET B 1 1 ? -16.125 -16.547 -11.617 1 92.69 1 MET B N 1
ATOM 1427 C CA . MET B 1 1 ? -14.836 -15.914 -11.383 1 92.69 1 MET B CA 1
ATOM 1428 C C . MET B 1 1 ? -13.922 -16.078 -12.594 1 92.69 1 MET B C 1
ATOM 1430 O O . MET B 1 1 ? -13.922 -17.125 -13.234 1 92.69 1 MET B O 1
ATOM 1434 N N . LYS B 1 2 ? -13.211 -15.062 -13.023 1 97.94 2 LYS B N 1
ATOM 1435 C CA . LYS B 1 2 ? -12.156 -15.078 -14.031 1 97.94 2 LYS B CA 1
ATOM 1436 C C . LYS B 1 2 ? -10.805 -14.719 -13.414 1 97.94 2 LYS B C 1
ATOM 1438 O O . LYS B 1 2 ? -10.383 -13.562 -13.477 1 97.94 2 LYS B O 1
ATOM 1443 N N . PRO B 1 3 ? -10.109 -15.734 -12.953 1 98.75 3 PRO B N 1
ATOM 1444 C CA . PRO B 1 3 ? -8.922 -15.492 -12.133 1 98.75 3 PRO B CA 1
ATOM 1445 C C . PRO B 1 3 ? -7.637 -15.438 -12.961 1 98.75 3 PRO B C 1
ATOM 1447 O O . PRO B 1 3 ? -7.574 -16.016 -14.047 1 98.75 3 PRO B O 1
ATOM 1450 N N . ALA B 1 4 ? -6.672 -14.734 -12.469 1 98.94 4 ALA B N 1
ATOM 1451 C CA . ALA B 1 4 ? -5.273 -14.82 -12.891 1 98.94 4 ALA B CA 1
ATOM 1452 C C . ALA B 1 4 ? -4.367 -15.133 -11.703 1 98.94 4 ALA B C 1
ATOM 1454 O O . ALA B 1 4 ? -4.555 -14.594 -10.609 1 98.94 4 ALA B O 1
ATOM 1455 N N . LEU B 1 5 ? -3.469 -16.031 -11.867 1 98.94 5 LEU B N 1
ATOM 1456 C CA . LEU B 1 5 ? -2.459 -16.312 -10.859 1 98.94 5 LEU B CA 1
ATOM 1457 C C . LEU B 1 5 ? -1.272 -15.367 -10.984 1 98.94 5 LEU B C 1
ATOM 1459 O O . LEU B 1 5 ? -0.644 -15.289 -12.039 1 98.94 5 LEU B O 1
ATOM 1463 N N . LEU B 1 6 ? -1.024 -14.609 -9.969 1 98.94 6 LEU B N 1
ATOM 1464 C CA . LEU B 1 6 ? 0.181 -13.789 -9.938 1 98.94 6 LEU B CA 1
ATOM 1465 C C . LEU B 1 6 ? 1.289 -14.484 -9.156 1 98.94 6 LEU B C 1
ATOM 1467 O O . LEU B 1 6 ? 1.095 -14.867 -7.996 1 98.94 6 LEU B O 1
ATOM 1471 N N . VAL B 1 7 ? 2.398 -14.727 -9.75 1 98.94 7 VAL B N 1
ATOM 1472 C CA . VAL B 1 7 ? 3.611 -15.227 -9.117 1 98.94 7 VAL B CA 1
ATOM 1473 C C . VAL B 1 7 ? 4.578 -14.07 -8.867 1 98.94 7 VAL B C 1
ATOM 1475 O O . VAL B 1 7 ? 5.246 -13.609 -9.789 1 98.94 7 VAL B O 1
ATOM 1478 N N . ILE B 1 8 ? 4.707 -13.703 -7.605 1 98.88 8 ILE B N 1
ATOM 1479 C CA . ILE B 1 8 ? 5.352 -12.438 -7.258 1 98.88 8 ILE B CA 1
ATOM 1480 C C . ILE B 1 8 ? 6.762 -12.711 -6.738 1 98.88 8 ILE B C 1
ATOM 1482 O O . ILE B 1 8 ? 6.934 -13.242 -5.641 1 98.88 8 ILE B O 1
ATOM 1486 N N . ASP B 1 9 ? 7.762 -12.383 -7.508 1 98.75 9 ASP B N 1
ATOM 1487 C CA . ASP B 1 9 ? 9.156 -12.18 -7.129 1 98.75 9 ASP B CA 1
ATOM 1488 C C . ASP B 1 9 ? 9.781 -13.469 -6.621 1 98.75 9 ASP B C 1
ATOM 1490 O O . ASP B 1 9 ? 10.547 -13.461 -5.652 1 98.75 9 ASP B O 1
ATOM 1494 N N . MET B 1 10 ? 9.375 -14.555 -7.242 1 98.81 10 MET B N 1
ATOM 1495 C CA . MET B 1 10 ? 10.109 -15.781 -6.945 1 98.81 10 MET B CA 1
ATOM 1496 C C . MET B 1 10 ? 11.461 -15.789 -7.645 1 98.81 10 MET B C 1
ATOM 1498 O O . MET B 1 10 ? 11.727 -16.656 -8.484 1 98.81 10 MET B O 1
ATOM 1502 N N . LEU B 1 11 ? 12.242 -14.875 -7.281 1 98.69 11 LEU B N 1
ATOM 1503 C CA . LEU B 1 11 ? 13.562 -14.617 -7.848 1 98.69 11 LEU B CA 1
ATOM 1504 C C . LEU B 1 11 ? 14.656 -15.211 -6.969 1 98.69 11 LEU B C 1
ATOM 1506 O O . LEU B 1 11 ? 14.492 -15.312 -5.75 1 98.69 11 LEU B O 1
ATOM 1510 N N . GLU B 1 12 ? 15.773 -15.461 -7.488 1 98.44 12 GLU B N 1
ATOM 1511 C CA . GLU B 1 12 ? 16.891 -16.047 -6.762 1 98.44 12 GLU B CA 1
ATOM 1512 C C . GLU B 1 12 ? 17.281 -15.211 -5.551 1 98.44 12 GLU B C 1
ATOM 1514 O O . GLU B 1 12 ? 17.516 -15.742 -4.465 1 98.44 12 GLU B O 1
ATOM 1519 N N . VAL B 1 13 ? 17.312 -13.914 -5.621 1 97.75 13 VAL B N 1
ATOM 1520 C CA . VAL B 1 13 ? 17.75 -13.023 -4.551 1 97.75 13 VAL B CA 1
ATOM 1521 C C . VAL B 1 13 ? 16.781 -13.109 -3.379 1 97.75 13 VAL B C 1
ATOM 1523 O O . VAL B 1 13 ? 17.188 -13.008 -2.219 1 97.75 13 VAL B O 1
ATOM 1526 N N . PHE B 1 14 ? 15.484 -13.383 -3.621 1 98.31 14 PHE B N 1
ATOM 1527 C CA . PHE B 1 14 ? 14.461 -13.367 -2.582 1 98.31 14 PHE B CA 1
ATOM 1528 C C . PHE B 1 14 ? 14.188 -14.773 -2.068 1 98.31 14 PHE B C 1
ATOM 1530 O O . PHE B 1 14 ? 13.555 -14.945 -1.02 1 98.31 14 PHE B O 1
ATOM 1537 N N . VAL B 1 15 ? 14.555 -15.836 -2.84 1 98.44 15 VAL B N 1
ATOM 1538 C CA . VAL B 1 15 ? 14.273 -17.219 -2.471 1 98.44 15 VAL B CA 1
ATOM 1539 C C . VAL B 1 15 ? 15.5 -17.844 -1.825 1 98.44 15 VAL B C 1
ATOM 1541 O O . VAL B 1 15 ? 15.398 -18.547 -0.816 1 98.44 15 VAL B O 1
ATOM 1544 N N . ARG B 1 16 ? 16.672 -17.516 -2.426 1 97 16 ARG B N 1
ATOM 1545 C CA . ARG B 1 16 ? 17.875 -18.203 -1.978 1 97 16 ARG B CA 1
ATOM 1546 C C . ARG B 1 16 ? 19.016 -17.203 -1.724 1 97 16 ARG B C 1
ATOM 1548 O O . ARG B 1 16 ? 20.078 -17.578 -1.243 1 97 16 ARG B O 1
ATOM 1555 N N . GLY B 1 17 ? 18.797 -15.969 -1.982 1 95.38 17 GLY B N 1
ATOM 1556 C CA . GLY B 1 17 ? 19.859 -14.969 -1.908 1 95.38 17 GLY B CA 1
ATOM 1557 C C . GLY B 1 17 ? 19.844 -14.18 -0.613 1 95.38 17 GLY B C 1
ATOM 1558 O O . GLY B 1 17 ? 19.344 -14.656 0.406 1 95.38 17 GLY B O 1
ATOM 1559 N N . ARG B 1 18 ? 20.562 -12.984 -0.637 1 91.62 18 ARG B N 1
ATOM 1560 C CA . ARG B 1 18 ? 20.812 -12.148 0.531 1 91.62 18 ARG B CA 1
ATOM 1561 C C . ARG B 1 18 ? 19.5 -11.656 1.145 1 91.62 18 ARG B C 1
ATOM 1563 O O . ARG B 1 18 ? 19.406 -11.5 2.363 1 91.62 18 ARG B O 1
ATOM 1570 N N . LEU B 1 19 ? 18.484 -11.477 0.349 1 95.5 19 LEU B N 1
ATOM 1571 C CA . LEU B 1 19 ? 17.203 -10.938 0.824 1 95.5 19 LEU B CA 1
ATOM 1572 C C . LEU B 1 19 ? 16.141 -12.031 0.875 1 95.5 19 LEU B C 1
ATOM 1574 O O . LEU B 1 19 ? 14.953 -11.75 0.673 1 95.5 19 LEU B O 1
ATOM 1578 N N . LYS B 1 20 ? 16.578 -13.227 1.098 1 95.75 20 LYS B N 1
ATOM 1579 C CA . LYS B 1 20 ? 15.664 -14.367 1.086 1 95.75 20 LYS B CA 1
ATOM 1580 C C . LYS B 1 20 ? 14.602 -14.234 2.176 1 95.75 20 LYS B C 1
ATOM 1582 O O . LYS B 1 20 ? 14.906 -13.805 3.291 1 95.75 20 LYS B O 1
ATOM 1587 N N . ALA B 1 21 ? 13.312 -14.445 1.844 1 95.69 21 ALA B N 1
ATOM 1588 C CA . ALA B 1 21 ? 12.219 -14.57 2.801 1 95.69 21 ALA B CA 1
ATOM 1589 C C . ALA B 1 21 ? 12.273 -15.906 3.535 1 95.69 21 ALA B C 1
ATOM 1591 O O . ALA B 1 21 ? 12.586 -16.938 2.936 1 95.69 21 ALA B O 1
ATOM 1592 N N . GLU B 1 22 ? 11.844 -15.836 4.797 1 93.81 22 GLU B N 1
ATOM 1593 C CA . GLU B 1 22 ? 11.766 -17.078 5.551 1 93.81 22 GLU B CA 1
ATOM 1594 C C . GLU B 1 22 ? 10.742 -18.031 4.949 1 93.81 22 GLU B C 1
ATOM 1596 O O . GLU B 1 22 ? 9.578 -17.672 4.762 1 93.81 22 GLU B O 1
ATOM 1601 N N . GLY B 1 23 ? 11.133 -19.219 4.484 1 93.88 23 GLY B N 1
ATOM 1602 C CA . GLY B 1 23 ? 10.219 -20.234 3.975 1 93.88 23 GLY B CA 1
ATOM 1603 C C . GLY B 1 23 ? 9.977 -20.125 2.482 1 93.88 23 GLY B C 1
ATOM 1604 O O . GLY B 1 23 ? 9.133 -20.828 1.928 1 93.88 23 GLY B O 1
ATOM 1605 N N . ALA B 1 24 ? 10.719 -19.234 1.818 1 97.38 24 ALA B N 1
ATOM 1606 C CA . ALA B 1 24 ? 10.508 -19 0.391 1 97.38 24 ALA B CA 1
ATOM 1607 C C . ALA B 1 24 ? 10.68 -20.281 -0.406 1 97.38 24 ALA B C 1
ATOM 1609 O O . ALA B 1 24 ? 9.914 -20.562 -1.332 1 97.38 24 ALA B O 1
ATOM 1610 N N . GLU B 1 25 ? 11.633 -21.125 -0.069 1 97.75 25 GLU B N 1
ATOM 1611 C CA . GLU B 1 25 ? 11.883 -22.375 -0.792 1 97.75 25 GLU B CA 1
ATOM 1612 C C . GLU B 1 25 ? 10.727 -23.344 -0.621 1 97.75 25 GLU B C 1
ATOM 1614 O O . GLU B 1 25 ? 10.43 -24.125 -1.524 1 97.75 25 GLU B O 1
ATOM 1619 N N . ASN B 1 26 ? 10.086 -23.234 0.499 1 97.94 26 ASN B N 1
ATOM 1620 C CA . ASN B 1 26 ? 9.023 -24.188 0.836 1 97.94 26 ASN B CA 1
ATOM 1621 C C . ASN B 1 26 ? 7.77 -23.938 -0.003 1 97.94 26 ASN B C 1
ATOM 1623 O O . ASN B 1 26 ? 6.922 -24.828 -0.123 1 97.94 26 ASN B O 1
ATOM 1627 N N . ILE B 1 27 ? 7.648 -22.812 -0.586 1 98.62 27 ILE B N 1
ATOM 1628 C CA . ILE B 1 27 ? 6.395 -22.531 -1.275 1 98.62 27 ILE B CA 1
ATOM 1629 C C . ILE B 1 27 ? 6.547 -22.812 -2.768 1 98.62 27 ILE B C 1
ATOM 1631 O O . ILE B 1 27 ? 5.57 -22.766 -3.52 1 98.62 27 ILE B O 1
ATOM 1635 N N . ILE B 1 28 ? 7.742 -23.172 -3.213 1 98.81 28 ILE B N 1
ATOM 1636 C CA . ILE B 1 28 ? 8.047 -23.406 -4.621 1 98.81 28 ILE B CA 1
ATOM 1637 C C . ILE B 1 28 ? 7.152 -24.531 -5.152 1 98.81 28 ILE B C 1
ATOM 1639 O O . ILE B 1 28 ? 6.453 -24.359 -6.152 1 98.81 28 ILE B O 1
ATOM 1643 N N . PRO B 1 29 ? 7.102 -25.656 -4.445 1 98.81 29 PRO B N 1
ATOM 1644 C CA . PRO B 1 29 ? 6.289 -26.734 -5.012 1 98.81 29 PRO B CA 1
ATOM 1645 C C . PRO B 1 29 ? 4.801 -26.406 -5.031 1 98.81 29 PRO B C 1
ATOM 1647 O O . PRO B 1 29 ? 4.07 -26.859 -5.914 1 98.81 29 PRO B O 1
ATOM 1650 N N . VAL B 1 30 ? 4.332 -25.641 -4.094 1 98.88 30 VAL B N 1
ATOM 1651 C CA . VAL B 1 30 ? 2.926 -25.25 -4.027 1 98.88 30 VAL B CA 1
ATOM 1652 C C . VAL B 1 30 ? 2.584 -24.344 -5.211 1 98.88 30 VAL B C 1
ATOM 1654 O O . VAL B 1 30 ? 1.575 -24.562 -5.891 1 98.88 30 VAL B O 1
ATOM 1657 N N . ILE B 1 31 ? 3.424 -23.375 -5.512 1 98.94 31 ILE B N 1
ATOM 1658 C CA . ILE B 1 31 ? 3.203 -22.469 -6.621 1 98.94 31 ILE B CA 1
ATOM 1659 C C . ILE B 1 31 ? 3.273 -23.219 -7.945 1 98.94 31 ILE B C 1
ATOM 1661 O O . ILE B 1 31 ? 2.477 -22.969 -8.852 1 98.94 31 ILE B O 1
ATOM 1665 N N . ALA B 1 32 ? 4.215 -24.172 -8.039 1 98.88 32 ALA B N 1
ATOM 1666 C CA . ALA B 1 32 ? 4.332 -24.969 -9.25 1 98.88 32 ALA B CA 1
ATOM 1667 C C . ALA B 1 32 ? 3.039 -25.734 -9.523 1 98.88 32 ALA B C 1
ATOM 1669 O O . ALA B 1 32 ? 2.568 -25.781 -10.664 1 98.88 32 ALA B O 1
ATOM 1670 N N . ARG B 1 33 ? 2.494 -26.266 -8.516 1 98.69 33 ARG B N 1
ATOM 1671 C CA . ARG B 1 33 ? 1.241 -27 -8.648 1 98.69 33 ARG B CA 1
ATOM 1672 C C . ARG B 1 33 ? 0.105 -26.078 -9.062 1 98.69 33 ARG B C 1
ATOM 1674 O O . ARG B 1 33 ? -0.704 -26.422 -9.93 1 98.69 33 ARG B O 1
ATOM 1681 N N . LEU B 1 34 ? 0.003 -24.938 -8.453 1 98.88 34 LEU B N 1
ATOM 1682 C CA . LEU B 1 34 ? -1.034 -23.969 -8.797 1 98.88 34 LEU B CA 1
ATOM 1683 C C . LEU B 1 34 ? -0.897 -23.516 -10.242 1 98.88 34 LEU B C 1
ATOM 1685 O O . LEU B 1 34 ? -1.896 -23.391 -10.961 1 98.88 34 LEU B O 1
ATOM 1689 N N . ARG B 1 35 ? 0.33 -23.266 -10.633 1 98.75 35 ARG B N 1
ATOM 1690 C CA . ARG B 1 35 ? 0.58 -22.875 -12.023 1 98.75 35 ARG B CA 1
ATOM 1691 C C . ARG B 1 35 ? 0.04 -23.922 -12.992 1 98.75 35 ARG B C 1
ATOM 1693 O O . ARG B 1 35 ? -0.625 -23.578 -13.969 1 98.75 35 ARG B O 1
ATOM 1700 N N . GLU B 1 36 ? 0.333 -25.141 -12.703 1 98.19 36 GLU B N 1
ATOM 1701 C CA . GLU B 1 36 ? -0.144 -26.234 -13.547 1 98.19 36 GLU B CA 1
ATOM 1702 C C . GLU B 1 36 ? -1.669 -26.281 -13.578 1 98.19 36 GLU B C 1
ATOM 1704 O O . GLU B 1 36 ? -2.268 -26.469 -14.641 1 98.19 36 GLU B O 1
ATOM 1709 N N . GLU B 1 37 ? -2.287 -26.109 -12.469 1 98.56 37 GLU B N 1
ATOM 1710 C CA . GLU B 1 37 ? -3.746 -26.125 -12.383 1 98.56 37 GLU B CA 1
ATOM 1711 C C . GLU B 1 37 ? -4.348 -24.969 -13.188 1 98.56 37 GLU B C 1
ATOM 1713 O O . GLU B 1 37 ? -5.371 -25.141 -13.852 1 98.56 37 GLU B O 1
ATOM 1718 N N . PHE B 1 38 ? -3.775 -23.781 -13.094 1 98.69 38 PHE B N 1
ATOM 1719 C CA . PHE B 1 38 ? -4.254 -22.641 -13.852 1 98.69 38 PHE B CA 1
ATOM 1720 C C . PHE B 1 38 ? -4.105 -22.891 -15.352 1 98.69 38 PHE B C 1
ATOM 1722 O O . PHE B 1 38 ? -5.031 -22.625 -16.125 1 98.69 38 PHE B O 1
ATOM 1729 N N . HIS B 1 39 ? -2.953 -23.453 -15.781 1 98.19 39 HIS B N 1
ATOM 1730 C CA . HIS B 1 39 ? -2.729 -23.781 -17.188 1 98.19 39 HIS B CA 1
ATOM 1731 C C . HIS B 1 39 ? -3.773 -24.766 -17.688 1 98.19 39 HIS B C 1
ATOM 1733 O O . HIS B 1 39 ? -4.336 -24.578 -18.781 1 98.19 39 HIS B O 1
ATOM 1739 N N . LYS B 1 40 ? -4.016 -25.75 -16.906 1 97.62 40 LYS B N 1
ATOM 1740 C CA . LYS B 1 40 ? -4.969 -26.781 -17.297 1 97.62 40 LYS B CA 1
ATOM 1741 C C . LYS B 1 40 ? -6.352 -26.188 -17.547 1 97.62 40 LYS B C 1
ATOM 1743 O O . LYS B 1 40 ? -7.102 -26.672 -18.391 1 97.62 40 LYS B O 1
ATOM 1748 N N . ARG B 1 41 ? -6.668 -25.172 -16.875 1 97.5 41 ARG B N 1
ATOM 1749 C CA . ARG B 1 41 ? -8.008 -24.594 -16.922 1 97.5 41 ARG B CA 1
ATOM 1750 C C . ARG B 1 41 ? -8.062 -23.406 -17.875 1 97.5 41 ARG B C 1
ATOM 1752 O O . ARG B 1 41 ? -9.109 -22.781 -18.031 1 97.5 41 ARG B O 1
ATOM 1759 N N . GLY B 1 42 ? -6.957 -23.078 -18.453 1 97.38 42 GLY B N 1
ATOM 1760 C CA . GLY B 1 42 ? -6.887 -21.969 -19.406 1 97.38 42 GLY B CA 1
ATOM 1761 C C . GLY B 1 42 ? -6.871 -20.609 -18.734 1 97.38 42 GLY B C 1
ATOM 1762 O O . GLY B 1 42 ? -7.168 -19.594 -19.359 1 97.38 42 GLY B O 1
ATOM 1763 N N . TYR B 1 43 ? -6.672 -20.531 -17.406 1 98.5 43 TYR B N 1
ATOM 1764 C CA . TYR B 1 43 ? -6.527 -19.281 -16.672 1 98.5 43 TYR B CA 1
ATOM 1765 C C . TYR B 1 43 ? -5.113 -18.734 -16.812 1 98.5 43 TYR B C 1
ATOM 1767 O O . TYR B 1 43 ? -4.145 -19.484 -16.828 1 98.5 43 TYR B O 1
ATOM 1775 N N . PRO B 1 44 ? -4.945 -17.484 -16.906 1 98.81 44 PRO B N 1
ATOM 1776 C CA . PRO B 1 44 ? -3.617 -16.906 -17.109 1 98.81 44 PRO B CA 1
ATOM 1777 C C . PRO B 1 44 ? -2.742 -16.969 -15.867 1 98.81 44 PRO B C 1
ATOM 1779 O O . PRO B 1 44 ? -3.248 -16.828 -14.75 1 98.81 44 PRO B O 1
ATOM 1782 N N . VAL B 1 45 ? -1.479 -17.156 -16.078 1 98.94 45 VAL B N 1
ATOM 1783 C CA . VAL B 1 45 ? -0.426 -17.047 -15.078 1 98.94 45 VAL B CA 1
ATOM 1784 C C . VAL B 1 45 ? 0.484 -15.859 -15.422 1 98.94 45 VAL B C 1
ATOM 1786 O O . VAL B 1 45 ? 0.993 -15.766 -16.547 1 98.94 45 VAL B O 1
ATOM 1789 N N . ILE B 1 46 ? 0.646 -14.977 -14.492 1 98.94 46 ILE B N 1
ATOM 1790 C CA . ILE B 1 46 ? 1.396 -13.742 -14.703 1 98.94 46 ILE B CA 1
ATOM 1791 C C . ILE B 1 46 ? 2.477 -13.609 -13.633 1 98.94 46 ILE B C 1
ATOM 1793 O O . ILE B 1 46 ? 2.178 -13.586 -12.438 1 98.94 46 ILE B O 1
ATOM 1797 N N . TYR B 1 47 ? 3.684 -13.555 -14.07 1 98.94 47 TYR B N 1
ATOM 1798 C CA . TYR B 1 47 ? 4.805 -13.266 -13.18 1 98.94 47 TYR B CA 1
ATOM 1799 C C . TYR B 1 47 ? 5.008 -11.766 -13.031 1 98.94 47 TYR B C 1
ATOM 1801 O O . TYR B 1 47 ? 4.953 -11.023 -14.016 1 98.94 47 TYR B O 1
ATOM 1809 N N . THR B 1 48 ? 5.133 -11.289 -11.836 1 98.81 48 THR B N 1
ATOM 1810 C CA . THR B 1 48 ? 5.535 -9.914 -11.562 1 98.81 48 THR B CA 1
ATOM 1811 C C . THR B 1 48 ? 6.887 -9.875 -10.859 1 98.81 48 THR B C 1
ATOM 1813 O O . THR B 1 48 ? 7.023 -10.344 -9.734 1 98.81 48 THR B O 1
ATOM 1816 N N . ASN B 1 49 ? 7.895 -9.352 -11.5 1 98.62 49 ASN B N 1
ATOM 1817 C CA . ASN B 1 49 ? 9.273 -9.523 -11.055 1 98.62 49 ASN B CA 1
ATOM 1818 C C . ASN B 1 49 ? 9.984 -8.18 -10.914 1 98.62 49 ASN B C 1
ATOM 1820 O O . ASN B 1 49 ? 9.922 -7.34 -11.82 1 98.62 49 ASN B O 1
ATOM 1824 N N . ASP B 1 50 ? 10.625 -8 -9.758 1 98.25 50 ASP B N 1
ATOM 1825 C CA . ASP B 1 50 ? 11.5 -6.844 -9.57 1 98.25 50 ASP B CA 1
ATOM 1826 C C . ASP B 1 50 ? 12.578 -6.797 -10.648 1 98.25 50 ASP B C 1
ATOM 1828 O O . ASP B 1 50 ? 13.188 -7.816 -10.969 1 98.25 50 ASP B O 1
ATOM 1832 N N . ALA B 1 51 ? 12.812 -5.738 -11.203 1 97.75 51 ALA B N 1
ATOM 1833 C CA . ALA B 1 51 ? 13.836 -5.449 -12.203 1 97.75 51 ALA B CA 1
ATOM 1834 C C . ALA B 1 51 ? 14.312 -4.004 -12.094 1 97.75 51 ALA B C 1
ATOM 1836 O O . ALA B 1 51 ? 13.875 -3.137 -12.852 1 97.75 51 ALA B O 1
ATOM 1837 N N . HIS B 1 52 ? 15.305 -3.764 -11.273 1 97.38 52 HIS B N 1
ATOM 1838 C CA . HIS B 1 52 ? 15.664 -2.414 -10.852 1 97.38 52 HIS B CA 1
ATOM 1839 C C . HIS B 1 52 ? 16.766 -1.841 -11.727 1 97.38 52 HIS B C 1
ATOM 1841 O O . HIS B 1 52 ? 17.609 -2.586 -12.234 1 97.38 52 HIS B O 1
ATOM 1847 N N . TYR B 1 53 ? 16.766 -0.549 -11.922 1 96.12 53 TYR B N 1
ATOM 1848 C CA . TYR B 1 53 ? 17.969 0.2 -12.258 1 96.12 53 TYR B CA 1
ATOM 1849 C C . TYR B 1 53 ? 18.766 0.527 -11.008 1 96.12 53 TYR B C 1
ATOM 1851 O O . TYR B 1 53 ? 18.219 0.614 -9.906 1 96.12 53 TYR B O 1
ATOM 1859 N N . PRO B 1 54 ? 20.016 0.738 -11.148 1 92.44 54 PRO B N 1
ATOM 1860 C CA . PRO B 1 54 ? 20.859 0.951 -9.969 1 92.44 54 PRO B CA 1
ATOM 1861 C C . PRO B 1 54 ? 20.484 2.205 -9.188 1 92.44 54 PRO B C 1
ATOM 1863 O O . PRO B 1 54 ? 20.812 2.328 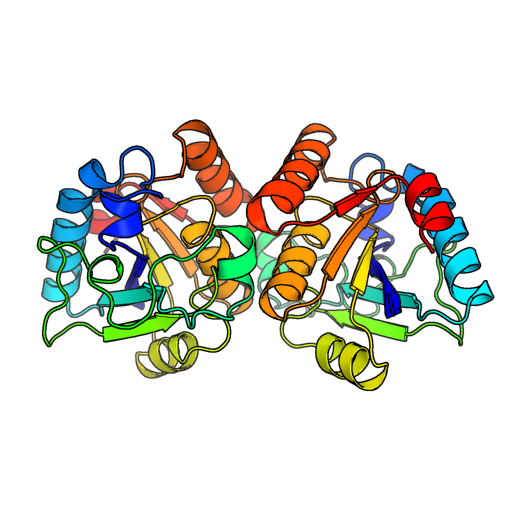-8.008 1 92.44 54 PRO B O 1
ATOM 1866 N N . PHE B 1 55 ? 19.781 3.137 -9.82 1 92.44 55 PHE B N 1
ATOM 1867 C CA . PHE B 1 55 ? 19.5 4.41 -9.156 1 92.44 55 PHE B CA 1
ATOM 1868 C C . PHE B 1 55 ? 18.078 4.445 -8.617 1 92.44 55 PHE B C 1
ATOM 1870 O O . PHE B 1 55 ? 17.625 5.484 -8.133 1 92.44 55 PHE B O 1
ATOM 1877 N N . ASP B 1 56 ? 17.359 3.301 -8.695 1 93.75 56 ASP B N 1
ATOM 1878 C CA . ASP B 1 56 ? 15.992 3.25 -8.172 1 93.75 56 ASP B CA 1
ATOM 1879 C C . ASP B 1 56 ? 15.969 3.598 -6.684 1 93.75 56 ASP B C 1
ATOM 1881 O O . ASP B 1 56 ? 16.891 3.244 -5.941 1 93.75 56 ASP B O 1
ATOM 1885 N N . PHE B 1 57 ? 14.891 4.16 -6.188 1 89.06 57 PHE B N 1
ATOM 1886 C CA . PHE B 1 57 ? 14.75 4.57 -4.793 1 89.06 57 PHE B CA 1
ATOM 1887 C C . PHE B 1 57 ? 14.781 3.361 -3.867 1 89.06 57 PHE B C 1
ATOM 1889 O O . PHE B 1 57 ? 15.367 3.42 -2.781 1 89.06 57 PHE B O 1
ATOM 1896 N N . GLU B 1 58 ? 14.18 2.287 -4.281 1 91.75 58 GLU B N 1
ATOM 1897 C CA . GLU B 1 58 ? 14.172 1.086 -3.453 1 91.75 58 GLU B CA 1
ATOM 1898 C C . GLU B 1 58 ? 15.594 0.562 -3.232 1 91.75 58 GLU B C 1
ATOM 1900 O O . GLU B 1 58 ? 15.891 -0.014 -2.184 1 91.75 58 GLU B O 1
ATOM 1905 N N . VAL B 1 59 ? 16.453 0.705 -4.277 1 90.88 59 VAL B N 1
ATOM 1906 C CA . VAL B 1 59 ? 17.844 0.247 -4.195 1 90.88 59 VAL B CA 1
ATOM 1907 C C . VAL B 1 59 ? 18.594 1.052 -3.133 1 90.88 59 VAL B C 1
ATOM 1909 O O . VAL B 1 59 ? 19.438 0.513 -2.426 1 90.88 59 VAL B O 1
ATOM 1912 N N . LYS B 1 60 ? 18.234 2.297 -2.963 1 88.62 60 LYS B N 1
ATOM 1913 C CA . LYS B 1 60 ? 18.859 3.148 -1.95 1 88.62 60 LYS B CA 1
ATOM 1914 C C . LYS B 1 60 ? 18.5 2.684 -0.543 1 88.62 60 LYS B C 1
ATOM 1916 O O . LYS B 1 60 ? 19.266 2.859 0.396 1 88.62 60 LYS B O 1
ATOM 1921 N N . HIS B 1 61 ? 17.312 2.074 -0.482 1 89.56 61 HIS B N 1
ATOM 1922 C CA . HIS B 1 61 ? 16.812 1.669 0.826 1 89.56 61 HIS B CA 1
ATOM 1923 C C . HIS B 1 61 ? 17.297 0.271 1.192 1 89.56 61 HIS B C 1
ATOM 1925 O O . HIS B 1 61 ? 17.719 0.031 2.33 1 89.56 61 HIS B O 1
ATOM 1931 N N . TRP B 1 62 ? 17.281 -0.716 0.262 1 92.69 62 TRP B N 1
ATOM 1932 C CA . TRP B 1 62 ? 17.562 -2.121 0.538 1 92.69 62 TRP B CA 1
ATOM 1933 C C . TRP B 1 62 ? 18.969 -2.5 0.054 1 92.69 62 TRP B C 1
ATOM 1935 O O . TRP B 1 62 ? 19.438 -3.615 0.296 1 92.69 62 TRP B O 1
ATOM 1945 N N . GLY B 1 63 ? 19.672 -1.579 -0.575 1 92.94 63 GLY B N 1
ATOM 1946 C CA . GLY B 1 63 ? 20.875 -1.93 -1.306 1 92.94 63 GLY B CA 1
ATOM 1947 C C . GLY B 1 63 ? 20.594 -2.549 -2.662 1 92.94 63 GLY B C 1
ATOM 1948 O O . GLY B 1 63 ? 19.438 -2.838 -2.99 1 92.94 63 GLY B O 1
ATOM 1949 N N . PRO B 1 64 ? 21.672 -2.725 -3.477 1 92.94 64 PRO B N 1
ATOM 1950 C CA . PRO B 1 64 ? 21.469 -3.332 -4.793 1 92.94 64 PRO B CA 1
ATOM 1951 C C . PRO B 1 64 ? 20.859 -4.727 -4.711 1 92.94 64 PRO B C 1
ATOM 1953 O O . PRO B 1 64 ? 21.312 -5.559 -3.92 1 92.94 64 PRO B O 1
ATOM 1956 N N . HIS B 1 65 ? 19.828 -4.922 -5.406 1 95.56 65 HIS B N 1
ATOM 1957 C CA . HIS B 1 65 ? 19.141 -6.207 -5.516 1 95.56 65 HIS B CA 1
ATOM 1958 C C . HIS B 1 65 ? 18.281 -6.266 -6.766 1 95.56 65 HIS B C 1
ATOM 1960 O O . HIS B 1 65 ? 17.828 -5.234 -7.258 1 95.56 65 HIS B O 1
ATOM 1966 N N . ALA B 1 66 ? 18.078 -7.547 -7.27 1 96.81 66 ALA B N 1
ATOM 1967 C CA . ALA B 1 66 ? 17.203 -7.805 -8.414 1 96.81 66 ALA B CA 1
ATOM 1968 C C . ALA B 1 66 ? 17.438 -6.785 -9.523 1 96.81 66 ALA B C 1
ATOM 1970 O O . ALA B 1 66 ? 16.484 -6.223 -10.07 1 96.81 66 ALA B O 1
ATOM 1971 N N . VAL B 1 67 ? 18.703 -6.461 -9.75 1 95.38 67 VAL B N 1
ATOM 1972 C CA . VAL B 1 67 ? 19.047 -5.531 -10.828 1 95.38 67 VAL B CA 1
ATOM 1973 C C . VAL B 1 67 ? 18.75 -6.176 -12.18 1 95.38 67 VAL B C 1
ATOM 1975 O O . VAL B 1 67 ? 19.062 -7.352 -12.391 1 95.38 67 VAL B O 1
ATOM 1978 N N . ARG B 1 68 ? 18.172 -5.418 -13.031 1 95.94 68 ARG B N 1
ATOM 1979 C CA . ARG B 1 68 ? 17.766 -5.914 -14.336 1 95.94 68 ARG B CA 1
ATOM 1980 C C . ARG B 1 68 ? 18.906 -6.637 -15.039 1 95.94 68 ARG B C 1
ATOM 1982 O O . ARG B 1 68 ? 20.016 -6.098 -15.148 1 95.94 68 ARG B O 1
ATOM 1989 N N . GLY B 1 69 ? 18.594 -7.906 -15.484 1 92.56 69 GLY B N 1
ATOM 1990 C CA . GLY B 1 69 ? 19.547 -8.672 -16.266 1 92.56 69 GLY B CA 1
ATOM 1991 C C . GLY B 1 69 ? 20.531 -9.453 -15.398 1 92.56 69 GLY B C 1
ATOM 1992 O O . GLY B 1 69 ? 21.297 -10.273 -15.914 1 92.56 69 GLY B O 1
ATOM 1993 N N . SER B 1 70 ? 20.594 -9.211 -14.141 1 94.94 70 SER B N 1
ATOM 1994 C CA . SER B 1 70 ? 21.516 -9.906 -13.25 1 94.94 70 SER B CA 1
ATOM 1995 C C . SER B 1 70 ? 21.062 -11.336 -12.977 1 94.94 70 SER B C 1
ATOM 1997 O O . SER B 1 70 ? 19.891 -11.656 -13.172 1 94.94 70 SER B O 1
ATOM 1999 N N . GLU B 1 71 ? 21.969 -12.141 -12.531 1 95 71 GLU B N 1
ATOM 2000 C CA . GLU B 1 71 ? 21.656 -13.531 -12.203 1 95 71 GLU B CA 1
ATOM 2001 C C . GLU B 1 71 ? 20.688 -13.609 -11.031 1 95 71 GLU B C 1
ATOM 2003 O O . GLU B 1 71 ? 19.797 -14.469 -11.016 1 95 71 GLU B O 1
ATOM 2008 N N . GLU B 1 72 ? 20.828 -12.773 -10.102 1 95.81 72 GLU B N 1
ATOM 2009 C CA . GLU B 1 72 ? 20 -12.836 -8.906 1 95.81 72 GLU B CA 1
ATOM 2010 C C . GLU B 1 72 ? 18.562 -12.398 -9.211 1 95.81 72 GLU B C 1
ATOM 2012 O O . GLU B 1 72 ? 17.656 -12.633 -8.414 1 95.81 72 GLU B O 1
ATOM 2017 N N . ALA B 1 73 ? 18.375 -11.719 -10.328 1 96.5 73 ALA B N 1
ATOM 2018 C CA . ALA B 1 73 ? 17.047 -11.25 -10.719 1 96.5 73 ALA B CA 1
ATOM 2019 C C . ALA B 1 73 ? 16.312 -12.32 -11.523 1 96.5 73 ALA B C 1
ATOM 2021 O O . ALA B 1 73 ? 15.164 -12.117 -11.938 1 96.5 73 ALA B O 1
ATOM 2022 N N . GLN B 1 74 ? 16.859 -13.469 -11.695 1 97.38 74 GLN B N 1
ATOM 2023 C CA . GLN B 1 74 ? 16.219 -14.555 -12.438 1 97.38 74 GLN B CA 1
ATOM 2024 C C . GLN B 1 74 ? 15.219 -15.305 -11.562 1 97.38 74 GLN B C 1
ATOM 2026 O O . GLN B 1 74 ? 15.453 -15.484 -10.367 1 97.38 74 GLN B O 1
ATOM 2031 N N . VAL B 1 75 ? 14.109 -15.672 -12.219 1 98.62 75 VAL B N 1
ATOM 2032 C CA . VAL B 1 75 ? 13.164 -16.547 -11.539 1 98.62 75 VAL B CA 1
ATOM 2033 C C . VAL B 1 75 ? 13.844 -17.875 -11.211 1 98.62 75 VAL B C 1
ATOM 2035 O O . VAL B 1 75 ? 14.602 -18.406 -12.016 1 98.62 75 VAL B O 1
ATOM 2038 N N . VAL B 1 76 ? 13.609 -18.438 -10.023 1 98.62 76 VAL B N 1
ATOM 2039 C CA . VAL B 1 76 ? 14.203 -19.719 -9.664 1 98.62 76 VAL B CA 1
ATOM 2040 C C . VAL B 1 76 ? 13.875 -20.766 -10.734 1 98.62 76 VAL B C 1
ATOM 2042 O O . VAL B 1 76 ? 12.773 -20.766 -11.289 1 98.62 76 VAL B O 1
ATOM 2045 N N . PRO B 1 77 ? 14.742 -21.641 -10.969 1 98.25 77 PRO B N 1
ATOM 2046 C CA . PRO B 1 77 ? 14.609 -22.562 -12.086 1 98.25 77 PRO B CA 1
ATOM 2047 C C . PRO B 1 77 ? 13.32 -23.375 -12.031 1 98.25 77 PRO B C 1
ATOM 2049 O O . PRO B 1 77 ? 12.719 -23.656 -13.07 1 98.25 77 PRO B O 1
ATOM 2052 N N . GLU B 1 78 ? 12.797 -23.734 -10.844 1 98.38 78 GLU B N 1
ATOM 2053 C CA . GLU B 1 78 ? 11.625 -24.578 -10.664 1 98.38 78 GLU B CA 1
ATOM 2054 C C . GLU B 1 78 ? 10.352 -23.875 -11.117 1 98.38 78 GLU B C 1
ATOM 2056 O O . GLU B 1 78 ? 9.328 -24.516 -11.359 1 98.38 78 GLU B O 1
ATOM 2061 N N . LEU B 1 79 ? 10.438 -22.547 -11.25 1 98.81 79 LEU B N 1
ATOM 2062 C CA . LEU B 1 79 ? 9.242 -21.781 -11.547 1 98.81 79 LEU B CA 1
ATOM 2063 C C . LEU B 1 79 ? 9.453 -20.906 -12.789 1 98.81 79 LEU B C 1
ATOM 2065 O O . LEU B 1 79 ? 8.773 -19.891 -12.961 1 98.81 79 LEU B O 1
ATOM 2069 N N . ARG B 1 80 ? 10.336 -21.266 -13.586 1 98.38 80 ARG B N 1
ATOM 2070 C CA . ARG B 1 80 ? 10.594 -20.484 -14.781 1 98.38 80 ARG B CA 1
ATOM 2071 C C . ARG B 1 80 ? 9.328 -20.344 -15.633 1 98.38 80 ARG B C 1
ATOM 2073 O O . ARG B 1 80 ? 8.617 -21.328 -15.852 1 98.38 80 ARG B O 1
ATOM 2080 N N . PRO B 1 81 ? 9.102 -19.125 -16.016 1 98.25 81 PRO B N 1
ATOM 2081 C CA . PRO B 1 81 ? 7.926 -18.969 -16.875 1 98.25 81 PRO B CA 1
ATOM 2082 C C . PRO B 1 81 ? 8.039 -19.75 -18.188 1 98.25 81 PRO B C 1
ATOM 2084 O O . PRO B 1 81 ? 9.148 -19.953 -18.688 1 98.25 81 PRO B O 1
ATOM 2087 N N . THR B 1 82 ? 6.945 -20.141 -18.703 1 96.75 82 THR B N 1
ATOM 2088 C CA . THR B 1 82 ? 6.867 -20.781 -20.016 1 96.75 82 THR B CA 1
ATOM 2089 C C . THR B 1 82 ? 6.289 -19.828 -21.047 1 96.75 82 THR B C 1
ATOM 2091 O O . THR B 1 82 ? 5.973 -18.672 -20.719 1 96.75 82 THR B O 1
ATOM 2094 N N . GLU B 1 83 ? 6.098 -20.281 -22.312 1 95.38 83 GLU B N 1
ATOM 2095 C CA . GLU B 1 83 ? 5.547 -19.469 -23.391 1 95.38 83 GLU B CA 1
ATOM 2096 C C . GLU B 1 83 ? 4.082 -19.125 -23.125 1 95.38 83 GLU B C 1
ATOM 2098 O O . GLU B 1 83 ? 3.541 -18.203 -23.75 1 95.38 83 GLU B O 1
ATOM 2103 N N . LYS B 1 84 ? 3.463 -19.812 -22.234 1 96.75 84 LYS B N 1
ATOM 2104 C CA . LYS B 1 84 ? 2.059 -19.578 -21.906 1 96.75 84 LYS B CA 1
ATOM 2105 C C . LYS B 1 84 ? 1.908 -18.469 -20.875 1 96.75 84 LYS B C 1
ATOM 2107 O O . LYS B 1 84 ? 0.801 -17.984 -20.641 1 96.75 84 LYS B O 1
ATOM 2112 N N . ASP B 1 85 ? 3.029 -18.109 -20.266 1 98.56 85 ASP B N 1
ATOM 2113 C CA . ASP B 1 85 ? 2.977 -17.203 -19.125 1 98.56 85 ASP B CA 1
ATOM 2114 C C . ASP B 1 85 ? 3.275 -15.766 -19.562 1 98.56 85 ASP B C 1
ATOM 2116 O O . ASP B 1 85 ? 3.895 -15.539 -20.594 1 98.56 85 ASP B O 1
ATOM 2120 N N . TYR B 1 86 ? 2.77 -14.859 -18.828 1 98.75 86 TYR B N 1
ATOM 2121 C CA . TYR B 1 86 ? 3.1 -13.445 -18.984 1 98.75 86 TYR B CA 1
ATOM 2122 C C . TYR B 1 86 ? 4.086 -12.992 -17.922 1 98.75 86 TYR B C 1
ATOM 2124 O O . TYR B 1 86 ? 4.09 -13.516 -16.797 1 98.75 86 TYR B O 1
ATOM 2132 N N . VAL B 1 87 ? 4.934 -12.078 -18.297 1 98.62 87 VAL B N 1
ATOM 2133 C CA . VAL B 1 87 ? 5.906 -11.539 -17.344 1 98.62 87 VAL B CA 1
ATOM 2134 C C . VAL B 1 87 ? 5.812 -10.016 -17.328 1 98.62 87 VAL B C 1
ATOM 2136 O O . VAL B 1 87 ? 5.957 -9.359 -18.359 1 98.62 87 VAL B O 1
ATOM 2139 N N . VAL B 1 88 ? 5.52 -9.445 -16.203 1 98.69 88 VAL B N 1
ATOM 2140 C CA . VAL B 1 88 ? 5.488 -8.008 -15.969 1 98.69 88 VAL B CA 1
ATOM 2141 C C . VAL B 1 88 ? 6.652 -7.613 -15.055 1 98.69 88 VAL B C 1
ATOM 2143 O O . VAL B 1 88 ? 6.723 -8.047 -13.906 1 98.69 88 VAL B O 1
ATOM 2146 N N . LEU B 1 89 ? 7.566 -6.781 -15.539 1 98.31 89 LEU B N 1
ATOM 2147 C CA . LEU B 1 89 ? 8.672 -6.281 -14.727 1 98.31 89 LEU B CA 1
ATOM 2148 C C . LEU B 1 89 ? 8.266 -5.039 -13.945 1 98.31 89 LEU B C 1
ATOM 2150 O O . LEU B 1 89 ? 7.52 -4.199 -14.461 1 98.31 89 LEU B O 1
ATOM 2154 N N . LYS B 1 90 ? 8.711 -4.969 -12.758 1 98.38 90 LYS B N 1
ATOM 2155 C CA . LYS B 1 90 ? 8.352 -3.842 -11.898 1 98.38 90 LYS B CA 1
ATOM 2156 C C . LYS B 1 90 ? 9.578 -3.285 -11.18 1 98.38 90 LYS B C 1
ATOM 2158 O O . LYS B 1 90 ? 10.562 -4 -10.969 1 98.38 90 LYS B O 1
ATOM 2163 N N . ARG B 1 91 ? 9.5 -2.023 -10.703 1 97.5 91 ARG B N 1
ATOM 2164 C CA . ARG B 1 91 ? 10.625 -1.364 -10.039 1 97.5 91 ARG B CA 1
ATOM 2165 C C . ARG B 1 91 ? 10.242 -0.929 -8.633 1 97.5 91 ARG B C 1
ATOM 2167 O O . ARG B 1 91 ? 11.039 -0.29 -7.938 1 97.5 91 ARG B O 1
ATOM 2174 N N . ARG B 1 92 ? 8.969 -1.25 -8.227 1 98.12 92 ARG B N 1
ATOM 2175 C CA . ARG B 1 92 ? 8.453 -0.962 -6.895 1 98.12 92 ARG B CA 1
ATOM 2176 C C . ARG B 1 92 ? 7.719 -2.168 -6.32 1 98.12 92 ARG B C 1
ATOM 2178 O O . ARG B 1 92 ? 7.461 -3.141 -7.035 1 98.12 92 ARG B O 1
ATOM 2185 N N . TYR B 1 93 ? 7.398 -2.09 -4.973 1 98.38 93 TYR B N 1
ATOM 2186 C CA . TYR B 1 93 ? 6.77 -3.199 -4.266 1 98.38 93 TYR B CA 1
ATOM 2187 C C . TYR B 1 93 ? 5.473 -3.613 -4.949 1 98.38 93 TYR B C 1
ATOM 2189 O O . TYR B 1 93 ? 5.199 -4.805 -5.105 1 98.38 93 TYR B O 1
ATOM 2197 N N . ASP B 1 94 ? 4.621 -2.66 -5.344 1 98.75 94 ASP B N 1
ATOM 2198 C CA . ASP B 1 94 ? 3.305 -2.842 -5.953 1 98.75 94 ASP B CA 1
ATOM 2199 C C . ASP B 1 94 ? 3.428 -3.18 -7.438 1 98.75 94 ASP B C 1
ATOM 2201 O O . ASP B 1 94 ? 3.848 -2.34 -8.234 1 98.75 94 ASP B O 1
ATOM 2205 N N . ALA B 1 95 ? 2.957 -4.316 -7.812 1 98.81 95 ALA B N 1
ATOM 2206 C CA . ALA B 1 95 ? 3.1 -4.797 -9.188 1 98.81 95 ALA B CA 1
ATOM 2207 C C . ALA B 1 95 ? 2.305 -3.926 -10.156 1 98.81 95 ALA B C 1
ATOM 2209 O O . ALA B 1 95 ? 2.521 -3.979 -11.367 1 98.81 95 ALA B O 1
ATOM 2210 N N . PHE B 1 96 ? 1.384 -3.127 -9.641 1 98.81 96 PHE B N 1
ATOM 2211 C CA . PHE B 1 96 ? 0.547 -2.287 -10.492 1 98.81 96 PHE B CA 1
ATOM 2212 C C . PHE B 1 96 ? 1.209 -0.938 -10.734 1 98.81 96 PHE B C 1
ATOM 2214 O O . PHE B 1 96 ? 0.833 -0.218 -11.664 1 98.81 96 PHE B O 1
ATOM 2221 N N . PHE B 1 97 ? 2.119 -0.564 -9.852 1 98.56 97 PHE B N 1
ATOM 2222 C CA . PHE B 1 97 ? 2.664 0.787 -9.922 1 98.56 97 PHE B CA 1
ATOM 2223 C C . PHE B 1 97 ? 3.559 0.947 -11.148 1 98.56 97 PHE B C 1
ATOM 2225 O O . PHE B 1 97 ? 4.629 0.34 -11.227 1 98.56 97 PHE B O 1
ATOM 2232 N N . ALA B 1 98 ? 3.191 1.766 -12.102 1 97.38 98 ALA B N 1
ATOM 2233 C CA . ALA B 1 98 ? 3.951 2.145 -13.289 1 97.38 98 ALA B CA 1
ATOM 2234 C C . ALA B 1 98 ? 4.316 0.92 -14.125 1 97.38 98 ALA B C 1
ATOM 2236 O O . ALA B 1 98 ? 5.445 0.803 -14.609 1 97.38 98 ALA B O 1
ATOM 2237 N N . THR B 1 99 ? 3.434 -0.059 -14.281 1 98.5 99 THR B N 1
ATOM 2238 C CA . THR B 1 99 ? 3.551 -1.238 -15.133 1 98.5 99 THR B CA 1
ATOM 2239 C C . THR B 1 99 ? 2.303 -1.41 -15.992 1 98.5 99 THR B C 1
ATOM 2241 O O . THR B 1 99 ? 1.341 -0.651 -15.859 1 98.5 99 THR B O 1
ATOM 2244 N N . ASP B 1 100 ? 2.303 -2.352 -16.844 1 98.25 100 ASP B N 1
ATOM 2245 C CA . ASP B 1 100 ? 1.13 -2.574 -17.688 1 98.25 100 ASP B CA 1
ATOM 2246 C C . ASP B 1 100 ? 0.27 -3.711 -17.141 1 98.25 100 ASP B C 1
ATOM 2248 O O . ASP B 1 100 ? -0.523 -4.305 -17.875 1 98.25 100 ASP B O 1
ATOM 2252 N N . LEU B 1 101 ? 0.428 -4.043 -15.859 1 98.81 101 LEU B N 1
ATOM 2253 C CA . LEU B 1 101 ? -0.312 -5.156 -15.273 1 98.81 101 LEU B CA 1
ATOM 2254 C C . LEU B 1 101 ? -1.815 -4.926 -15.383 1 98.81 101 LEU B C 1
ATOM 2256 O O . LEU B 1 101 ? -2.561 -5.828 -15.773 1 98.81 101 LEU B O 1
ATOM 2260 N N . ASP B 1 102 ? -2.287 -3.721 -14.984 1 98.75 102 ASP B N 1
ATOM 2261 C CA . ASP B 1 102 ? -3.719 -3.447 -15.047 1 98.75 102 ASP B CA 1
ATOM 2262 C C . ASP B 1 102 ? -4.238 -3.574 -16.484 1 98.75 102 ASP B C 1
ATOM 2264 O O . ASP B 1 102 ? -5.312 -4.137 -16.703 1 98.75 102 ASP B O 1
ATOM 2268 N N . LEU B 1 103 ? -3.527 -3.008 -17.438 1 98.44 103 LEU B N 1
ATOM 2269 C CA . LEU B 1 103 ? -3.893 -3.121 -18.844 1 98.44 103 LEU B CA 1
ATOM 2270 C C . LEU B 1 103 ? -4.023 -4.582 -19.25 1 98.44 103 LEU B C 1
ATOM 2272 O O . LEU B 1 103 ? -5.016 -4.969 -19.875 1 98.44 103 LEU B O 1
ATOM 2276 N N . LEU B 1 104 ? -3.023 -5.371 -18.891 1 98.69 104 LEU B N 1
ATOM 2277 C CA . LEU B 1 104 ? -2.99 -6.793 -19.203 1 98.69 104 LEU B CA 1
ATOM 2278 C C . LEU B 1 104 ? -4.195 -7.512 -18.609 1 98.69 104 LEU B C 1
ATOM 2280 O O . LEU B 1 104 ? -4.891 -8.25 -19.312 1 98.69 104 LEU B O 1
ATOM 2284 N N . LEU B 1 105 ? -4.488 -7.277 -17.328 1 98.88 105 LEU B N 1
ATOM 2285 C CA . LEU B 1 105 ? -5.59 -7.934 -16.641 1 98.88 105 LEU B CA 1
ATOM 2286 C C . LEU B 1 105 ? -6.93 -7.559 -17.266 1 98.88 105 LEU B C 1
ATOM 2288 O O . LEU B 1 105 ? -7.793 -8.414 -17.453 1 98.88 105 LEU B O 1
ATOM 2292 N N . ARG B 1 106 ? -7.098 -6.316 -17.625 1 98.31 106 ARG B N 1
ATOM 2293 C CA . ARG B 1 106 ? -8.336 -5.852 -18.234 1 98.31 106 ARG B CA 1
ATOM 2294 C C . ARG B 1 106 ? -8.547 -6.492 -19.594 1 98.31 106 ARG B C 1
ATOM 2296 O O . ARG B 1 106 ? -9.656 -6.914 -19.922 1 98.31 106 ARG B O 1
ATOM 2303 N N . GLU B 1 107 ? -7.508 -6.496 -20.344 1 98.31 107 GLU B N 1
ATOM 2304 C CA . GLU B 1 107 ? -7.617 -7.066 -21.688 1 98.31 107 GLU B CA 1
ATOM 2305 C C . GLU B 1 107 ? -7.883 -8.57 -21.625 1 98.31 107 GLU B C 1
ATOM 2307 O O . GLU B 1 107 ? -8.523 -9.125 -22.516 1 98.31 107 GLU B O 1
ATOM 2312 N N . LEU B 1 108 ? -7.445 -9.188 -20.625 1 98.44 108 LEU B N 1
ATOM 2313 C CA . LEU B 1 108 ? -7.684 -10.617 -20.422 1 98.44 108 LEU B CA 1
ATOM 2314 C C . LEU B 1 108 ? -9.047 -10.852 -19.781 1 98.44 108 LEU B C 1
ATOM 2316 O O . LEU B 1 108 ? -9.469 -12 -19.609 1 98.44 108 LEU B O 1
ATOM 2320 N N . GLY B 1 109 ? -9.734 -9.734 -19.359 1 98.5 109 GLY B N 1
ATOM 2321 C CA . GLY B 1 109 ? -11.055 -9.836 -18.766 1 98.5 109 GLY B CA 1
ATOM 2322 C C . GLY B 1 109 ? -11.039 -10.391 -17.359 1 98.5 109 GLY B C 1
ATOM 2323 O O . GLY B 1 109 ? -12.008 -11.008 -16.922 1 98.5 109 GLY B O 1
ATOM 2324 N N . ILE B 1 110 ? -9.977 -10.195 -16.656 1 98.75 110 ILE B N 1
ATOM 2325 C CA . ILE B 1 110 ? -9.773 -10.766 -15.336 1 98.75 110 ILE B CA 1
ATOM 2326 C C . ILE B 1 110 ? -10.539 -9.961 -14.297 1 98.75 110 ILE B C 1
ATOM 2328 O O . ILE B 1 110 ? -10.516 -8.727 -14.32 1 98.75 110 ILE B O 1
ATOM 2332 N N . ASP B 1 111 ? -11.18 -10.633 -13.383 1 98.62 111 ASP B N 1
ATOM 2333 C CA . ASP B 1 111 ? -11.883 -9.938 -12.305 1 98.62 111 ASP B CA 1
ATOM 2334 C C . ASP B 1 111 ? -11.289 -10.289 -10.945 1 98.62 111 ASP B C 1
ATOM 2336 O O . ASP B 1 111 ? -11.609 -9.641 -9.938 1 98.62 111 ASP B O 1
ATOM 2340 N N . THR B 1 112 ? -10.469 -11.359 -10.828 1 98.81 112 THR B N 1
ATOM 2341 C CA . THR B 1 112 ? -9.898 -11.859 -9.586 1 98.81 112 THR B CA 1
ATOM 2342 C C . THR B 1 112 ? -8.398 -12.125 -9.742 1 98.81 112 THR B C 1
ATOM 2344 O O . THR B 1 112 ? -7.977 -12.773 -10.703 1 98.81 112 THR B O 1
ATOM 2347 N N . VAL B 1 113 ? -7.629 -11.578 -8.828 1 98.94 113 VAL B N 1
ATOM 2348 C CA . VAL B 1 113 ? -6.207 -11.906 -8.82 1 98.94 113 VAL B CA 1
ATOM 2349 C C . VAL B 1 113 ? -5.895 -12.836 -7.648 1 98.94 113 VAL B C 1
ATOM 2351 O O . VAL B 1 113 ? -6.367 -12.617 -6.531 1 98.94 113 VAL B O 1
ATOM 2354 N N . VAL B 1 114 ? -5.16 -13.859 -7.91 1 98.94 114 VAL B N 1
ATOM 2355 C CA . VAL B 1 114 ? -4.68 -14.828 -6.926 1 98.94 114 VAL B CA 1
ATOM 2356 C C . VAL B 1 114 ? -3.188 -14.609 -6.676 1 98.94 114 VAL B C 1
ATOM 2358 O O . VAL B 1 114 ? -2.369 -14.805 -7.578 1 98.94 114 VAL B O 1
ATOM 2361 N N . LEU B 1 115 ? -2.896 -14.242 -5.48 1 98.94 115 LEU B N 1
ATOM 2362 C CA . LEU B 1 115 ? -1.542 -13.789 -5.176 1 98.94 115 LEU B CA 1
ATOM 2363 C C . LEU B 1 115 ? -0.729 -14.914 -4.539 1 98.94 115 LEU B C 1
ATOM 2365 O O . LEU B 1 115 ? -1.177 -15.547 -3.578 1 98.94 115 LEU B O 1
ATOM 2369 N N . THR B 1 116 ? 0.432 -15.172 -5.031 1 98.94 116 THR B N 1
ATOM 2370 C CA . THR B 1 116 ? 1.454 -16.078 -4.504 1 98.94 116 THR B CA 1
ATOM 2371 C C . THR B 1 116 ? 2.83 -15.414 -4.559 1 98.94 116 THR B C 1
ATOM 2373 O O . THR B 1 116 ? 3.008 -14.383 -5.215 1 98.94 116 THR B O 1
ATOM 2376 N N . GLY B 1 117 ? 3.762 -16 -3.807 1 98.88 117 GLY B N 1
ATOM 2377 C CA . GLY B 1 117 ? 5.137 -15.531 -3.904 1 98.88 117 GLY B CA 1
ATOM 2378 C C . GLY B 1 117 ? 5.605 -14.797 -2.662 1 98.88 117 GLY B C 1
ATOM 2379 O O . GLY B 1 117 ? 5.223 -15.148 -1.545 1 98.88 117 GLY B O 1
ATOM 2380 N N . VAL B 1 118 ? 6.598 -13.836 -2.871 1 98.62 118 VAL B N 1
ATOM 2381 C CA . VAL B 1 118 ? 7.289 -13.211 -1.744 1 98.62 118 VAL B CA 1
ATOM 2382 C C . VAL B 1 118 ? 7.414 -11.711 -1.981 1 98.62 118 VAL B C 1
ATOM 2384 O O . VAL B 1 118 ? 7.418 -11.258 -3.127 1 98.62 118 VAL B O 1
ATOM 2387 N N . ALA B 1 119 ? 7.688 -11.008 -0.868 1 98.06 119 ALA B N 1
ATOM 2388 C CA . ALA B 1 119 ? 7.363 -11.406 0.5 1 98.06 119 ALA B CA 1
ATOM 2389 C C . ALA B 1 119 ? 5.918 -11.07 0.841 1 98.06 119 ALA B C 1
ATOM 2391 O O . ALA B 1 119 ? 5.395 -10.039 0.419 1 98.06 119 ALA B O 1
ATOM 2392 N N . THR B 1 120 ? 5.223 -11.875 1.594 1 98.81 120 THR B N 1
ATOM 2393 C CA . THR B 1 120 ? 3.816 -11.703 1.945 1 98.81 120 THR B CA 1
ATOM 2394 C C . THR B 1 120 ? 3.564 -10.289 2.469 1 98.81 120 THR B C 1
ATOM 2396 O O . THR B 1 120 ? 2.561 -9.664 2.119 1 98.81 120 THR B O 1
ATOM 2399 N N . ASP B 1 121 ? 4.5 -9.75 3.297 1 98.5 121 ASP B N 1
ATOM 2400 C CA . ASP B 1 121 ? 4.305 -8.508 4.043 1 98.5 121 ASP B CA 1
ATOM 2401 C C . AS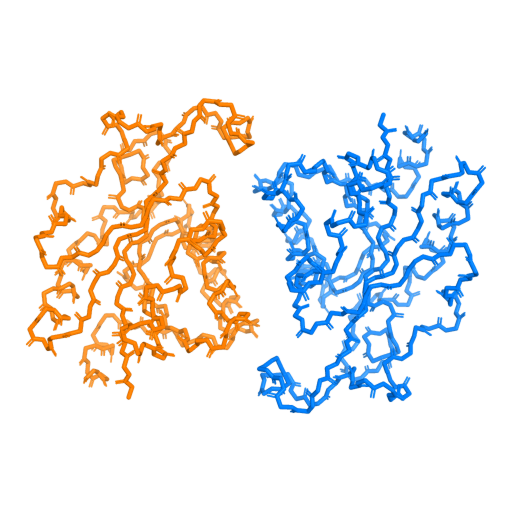P B 1 121 ? 4.883 -7.316 3.283 1 98.5 121 ASP B C 1
ATOM 2403 O O . ASP B 1 121 ? 4.891 -6.191 3.791 1 98.5 121 ASP B O 1
ATOM 2407 N N . ILE B 1 122 ? 5.422 -7.469 2.068 1 98.31 122 ILE B N 1
ATOM 2408 C CA . ILE B 1 122 ? 5.965 -6.355 1.298 1 98.31 122 ILE B CA 1
ATOM 2409 C C . ILE B 1 122 ? 5.34 -6.344 -0.096 1 98.31 122 ILE B C 1
ATOM 2411 O O . ILE B 1 122 ? 4.289 -5.734 -0.306 1 98.31 122 ILE B O 1
ATOM 2415 N N . CYS B 1 123 ? 5.945 -7.059 -1.051 1 98.75 123 CYS B N 1
ATOM 2416 C CA . CYS B 1 123 ? 5.484 -6.961 -2.432 1 98.75 123 CYS B CA 1
ATOM 2417 C C . CYS B 1 123 ? 4.098 -7.57 -2.588 1 98.75 123 CYS B C 1
ATOM 2419 O O . CYS B 1 123 ? 3.281 -7.078 -3.369 1 98.75 123 CYS B O 1
ATOM 2421 N N . VAL B 1 124 ? 3.803 -8.711 -1.938 1 98.88 124 VAL B N 1
ATOM 2422 C CA . VAL B 1 124 ? 2.48 -9.32 -2.014 1 98.88 124 VAL B CA 1
ATOM 2423 C C . VAL B 1 124 ? 1.439 -8.375 -1.416 1 98.88 124 VAL B C 1
ATOM 2425 O O . VAL B 1 124 ? 0.395 -8.125 -2.023 1 98.88 124 VAL B O 1
ATOM 2428 N N . LEU B 1 125 ? 1.737 -7.844 -0.254 1 98.88 125 LEU B N 1
ATOM 2429 C CA . LEU B 1 125 ? 0.839 -6.93 0.44 1 98.88 125 LEU B CA 1
ATOM 2430 C C . LEU B 1 125 ? 0.552 -5.699 -0.414 1 98.88 125 LEU B C 1
ATOM 2432 O O . LEU B 1 125 ? -0.604 -5.293 -0.559 1 98.88 125 LEU B O 1
ATOM 2436 N N . HIS B 1 126 ? 1.562 -5.066 -0.973 1 98.88 126 HIS B N 1
ATOM 2437 C CA . HIS B 1 126 ? 1.387 -3.85 -1.756 1 98.88 126 HIS B CA 1
ATOM 2438 C C . HIS B 1 126 ? 0.666 -4.137 -3.068 1 98.88 126 HIS B C 1
ATOM 2440 O O . HIS B 1 126 ? -0.11 -3.307 -3.551 1 98.88 126 HIS B O 1
ATOM 2446 N N . THR B 1 127 ? 0.946 -5.293 -3.66 1 98.94 127 THR B N 1
ATOM 2447 C CA . THR B 1 127 ? 0.223 -5.691 -4.863 1 98.94 127 THR B CA 1
ATOM 2448 C C . THR B 1 127 ? -1.251 -5.93 -4.555 1 98.94 127 THR B C 1
ATOM 2450 O O . THR B 1 127 ? -2.123 -5.602 -5.359 1 98.94 127 THR B O 1
ATOM 2453 N N . ALA B 1 128 ? -1.54 -6.516 -3.361 1 98.88 128 ALA B N 1
ATOM 2454 C CA . ALA B 1 128 ? -2.922 -6.68 -2.916 1 98.88 128 ALA B CA 1
ATOM 2455 C C . ALA B 1 128 ? -3.631 -5.332 -2.826 1 98.88 128 ALA B C 1
ATOM 2457 O O . ALA B 1 128 ? -4.773 -5.191 -3.268 1 98.88 128 ALA B O 1
ATOM 2458 N N . ALA B 1 129 ? -2.963 -4.359 -2.26 1 98.75 129 ALA B N 1
ATOM 2459 C CA . ALA B 1 129 ? -3.521 -3.012 -2.184 1 98.75 129 ALA B CA 1
ATOM 2460 C C . ALA B 1 129 ? -3.811 -2.457 -3.574 1 98.75 129 ALA B C 1
ATOM 2462 O O . ALA B 1 129 ? -4.902 -1.94 -3.83 1 98.75 129 ALA B O 1
ATOM 2463 N N . GLY B 1 130 ? -2.822 -2.574 -4.477 1 98.69 130 GLY B N 1
ATOM 2464 C CA . GLY B 1 130 ? -3.002 -2.115 -5.844 1 98.69 130 GLY B CA 1
ATOM 2465 C C . GLY B 1 130 ? -4.195 -2.75 -6.535 1 98.69 130 GLY B C 1
ATOM 2466 O O . GLY B 1 130 ? -4.922 -2.08 -7.273 1 98.69 130 GLY B O 1
ATOM 2467 N N . ALA B 1 131 ? -4.379 -4.008 -6.316 1 98.81 131 ALA B N 1
ATOM 2468 C CA . ALA B 1 131 ? -5.512 -4.727 -6.895 1 98.81 131 ALA B CA 1
ATOM 2469 C C . ALA B 1 131 ? -6.828 -4.234 -6.305 1 98.81 131 ALA B C 1
ATOM 2471 O O . ALA B 1 131 ? -7.773 -3.934 -7.039 1 98.81 131 ALA B O 1
ATOM 2472 N N . PHE B 1 132 ? -6.859 -4.109 -4.984 1 98.5 132 PHE B N 1
ATOM 2473 C CA . PHE B 1 132 ? -8.047 -3.668 -4.266 1 98.5 132 PHE B CA 1
ATOM 2474 C C . PHE B 1 132 ? -8.484 -2.287 -4.738 1 98.5 132 PHE B C 1
ATOM 2476 O O . PHE B 1 132 ? -9.664 -2.059 -5.004 1 98.5 132 PHE B O 1
ATOM 2483 N N . PHE B 1 133 ? -7.531 -1.374 -4.902 1 97.81 133 PHE B N 1
ATOM 2484 C CA . PHE B 1 133 ? -7.828 -0.006 -5.312 1 97.81 133 PHE B CA 1
ATOM 2485 C C . PHE B 1 133 ? -8.461 0.018 -6.699 1 97.81 133 PHE B C 1
ATOM 2487 O O . PHE B 1 133 ? -9.156 0.974 -7.055 1 97.81 133 PHE B O 1
ATOM 2494 N N . ARG B 1 134 ? -8.227 -1.002 -7.457 1 97.69 134 ARG B N 1
ATOM 2495 C CA . ARG B 1 134 ? -8.672 -1.022 -8.852 1 97.69 134 ARG B CA 1
ATOM 2496 C C . ARG B 1 134 ? -9.914 -1.886 -9.016 1 97.69 134 ARG B C 1
ATOM 2498 O O . ARG B 1 134 ? -10.391 -2.088 -10.133 1 97.69 134 ARG B O 1
ATOM 2505 N N . GLY B 1 135 ? -10.398 -2.518 -7.883 1 96.62 135 GLY B N 1
ATOM 2506 C CA . GLY B 1 135 ? -11.68 -3.195 -7.867 1 96.62 135 GLY B CA 1
ATOM 2507 C C . GLY B 1 135 ? -11.578 -4.684 -8.148 1 96.62 135 GLY B C 1
ATOM 2508 O O . GLY B 1 135 ? -12.594 -5.348 -8.383 1 96.62 135 GLY B O 1
ATOM 2509 N N . TYR B 1 136 ? -10.367 -5.223 -8.211 1 98.38 136 TYR B N 1
ATOM 2510 C CA . TYR B 1 136 ? -10.219 -6.668 -8.344 1 98.38 136 TYR B CA 1
ATOM 2511 C C . TYR B 1 136 ? -10.586 -7.375 -7.047 1 98.38 136 TYR B C 1
ATOM 2513 O O . TYR B 1 136 ? -10.312 -6.863 -5.957 1 98.38 136 TYR B O 1
ATOM 2521 N N . LYS B 1 137 ? -11.188 -8.516 -7.176 1 98.31 137 LYS B N 1
ATOM 2522 C CA . LYS B 1 137 ? -11.203 -9.43 -6.039 1 98.31 137 LYS B CA 1
ATOM 2523 C C . LYS B 1 137 ? -9.812 -10 -5.773 1 98.31 137 LYS B C 1
ATOM 2525 O O . LYS B 1 137 ? -9.086 -10.336 -6.711 1 98.31 137 LYS B O 1
ATOM 2530 N N . VAL B 1 138 ? -9.477 -10.102 -4.488 1 98.81 138 VAL B N 1
ATOM 2531 C CA . VAL B 1 138 ? -8.133 -10.539 -4.133 1 98.81 138 VAL B CA 1
ATOM 2532 C C . VAL B 1 138 ? -8.203 -11.844 -3.342 1 98.81 138 VAL B C 1
ATOM 2534 O O . VAL B 1 138 ? -8.938 -11.938 -2.354 1 98.81 138 VAL B O 1
ATOM 2537 N N . ILE B 1 139 ? -7.465 -12.805 -3.785 1 98.94 139 ILE B N 1
ATOM 2538 C CA . ILE B 1 139 ? -7.238 -14.039 -3.045 1 98.94 139 ILE B CA 1
ATOM 2539 C C . ILE B 1 139 ? -5.746 -14.203 -2.764 1 98.94 139 ILE B C 1
ATOM 2541 O O . ILE B 1 139 ? -4.922 -14.094 -3.672 1 98.94 139 ILE B O 1
ATOM 2545 N N . VAL B 1 140 ? -5.414 -14.414 -1.535 1 98.94 140 VAL B N 1
ATOM 2546 C CA . VAL B 1 140 ? -4.039 -14.711 -1.152 1 98.94 140 VAL B CA 1
ATOM 2547 C C . VAL B 1 140 ? -3.922 -16.172 -0.732 1 98.94 140 VAL B C 1
ATOM 2549 O O . VAL B 1 140 ? -4.688 -16.641 0.109 1 98.94 140 VAL B O 1
ATOM 2552 N N . VAL B 1 141 ? -3.045 -16.844 -1.346 1 98.94 141 VAL B N 1
ATOM 2553 C CA . VAL B 1 141 ? -2.857 -18.266 -1.021 1 98.94 141 VAL B CA 1
ATOM 2554 C C . VAL B 1 141 ? -1.829 -18.406 0.099 1 98.94 141 VAL B C 1
ATOM 2556 O O . VAL B 1 141 ? -0.623 -18.312 -0.142 1 98.94 141 VAL B O 1
ATOM 2559 N N . LYS B 1 142 ? -2.277 -18.719 1.255 1 98.81 142 LYS B N 1
ATOM 2560 C CA . LYS B 1 142 ? -1.472 -18.578 2.465 1 98.81 142 LYS B CA 1
ATOM 2561 C C . LYS B 1 142 ? -0.295 -19.562 2.453 1 98.81 142 LYS B C 1
ATOM 2563 O O . LYS B 1 142 ? 0.761 -19.266 3.02 1 98.81 142 LYS B O 1
ATOM 2568 N N . ASP B 1 143 ? -0.428 -20.719 1.876 1 98.81 143 ASP B N 1
ATOM 2569 C CA . ASP B 1 143 ? 0.664 -21.688 1.855 1 98.81 143 ASP B CA 1
ATOM 2570 C C . ASP B 1 143 ? 1.479 -21.578 0.569 1 98.81 143 ASP B C 1
ATOM 2572 O O . ASP B 1 143 ? 2.314 -22.438 0.276 1 98.81 143 ASP B O 1
ATOM 2576 N N . ALA B 1 144 ? 1.225 -20.531 -0.256 1 98.88 144 ALA B N 1
ATOM 2577 C CA . ALA B 1 144 ? 2.014 -20.219 -1.445 1 98.88 144 ALA B CA 1
ATOM 2578 C C . ALA B 1 144 ? 2.6 -18.812 -1.363 1 98.88 144 ALA B C 1
ATOM 2580 O O . ALA B 1 144 ? 2.961 -18.234 -2.385 1 98.88 144 ALA B O 1
ATOM 2581 N N . THR B 1 145 ? 2.543 -18.234 -0.21 1 98.88 145 THR B N 1
ATOM 2582 C CA . THR B 1 145 ? 3.211 -16.969 0.094 1 98.88 145 THR B CA 1
ATOM 2583 C C . THR B 1 145 ? 4.117 -17.125 1.312 1 98.88 145 THR B C 1
ATOM 2585 O O . THR B 1 145 ? 3.855 -17.938 2.191 1 98.88 145 THR B O 1
ATOM 2588 N N . ALA B 1 146 ? 5.18 -16.391 1.265 1 98.56 146 ALA B N 1
ATOM 2589 C CA . ALA B 1 146 ? 6.113 -16.391 2.389 1 98.56 146 ALA B CA 1
ATOM 2590 C C . ALA B 1 146 ? 6.539 -14.977 2.75 1 98.56 146 ALA B C 1
ATOM 2592 O O . ALA B 1 146 ? 6.875 -14.18 1.87 1 98.56 146 ALA B O 1
ATOM 2593 N N . GLY B 1 147 ? 6.453 -14.656 4.062 1 97.25 147 GLY B N 1
ATOM 2594 C CA . GLY B 1 147 ? 6.871 -13.352 4.547 1 97.25 147 GLY B CA 1
ATOM 2595 C C . GLY B 1 147 ? 8.344 -13.297 4.922 1 97.25 147 GLY B C 1
ATOM 2596 O O . GLY B 1 147 ? 9.016 -14.336 4.969 1 97.25 147 GLY B O 1
ATOM 2597 N N . VAL B 1 148 ? 8.867 -12.094 5.18 1 95.94 148 VAL B N 1
ATOM 2598 C CA . VAL B 1 148 ? 10.25 -11.938 5.621 1 95.94 148 VAL B CA 1
ATOM 2599 C C . VAL B 1 148 ? 10.5 -12.805 6.852 1 95.94 148 VAL B C 1
ATOM 2601 O O . VAL B 1 148 ? 11.547 -13.453 6.957 1 95.94 148 VAL B O 1
ATOM 2604 N N . THR B 1 149 ? 9.547 -12.773 7.746 1 96.5 149 THR B N 1
ATOM 2605 C CA . THR B 1 149 ? 9.484 -13.688 8.883 1 96.5 149 THR B CA 1
ATOM 2606 C C . THR B 1 149 ? 8.109 -14.328 8.984 1 96.5 149 THR B C 1
ATOM 2608 O O . THR B 1 149 ? 7.156 -13.883 8.336 1 96.5 149 THR B O 1
ATOM 2611 N N . LYS B 1 150 ? 8.023 -15.375 9.805 1 96.69 150 LYS B N 1
ATOM 2612 C CA . LYS B 1 150 ? 6.738 -16.031 10.016 1 96.69 150 LYS B CA 1
ATOM 2613 C C . LYS B 1 150 ? 5.719 -15.078 10.633 1 96.69 150 LYS B C 1
ATOM 2615 O O . LYS B 1 150 ? 4.543 -15.094 10.258 1 96.69 150 LYS B O 1
ATOM 2620 N N . ASP B 1 151 ? 6.156 -14.258 11.609 1 96.38 151 ASP B N 1
ATOM 2621 C CA . ASP B 1 151 ? 5.273 -13.297 12.266 1 96.38 151 ASP B CA 1
ATOM 2622 C C . ASP B 1 151 ? 4.758 -12.258 11.266 1 96.38 151 ASP B C 1
ATOM 2624 O O . ASP B 1 151 ? 3.572 -11.93 11.266 1 96.38 151 ASP B O 1
ATOM 2628 N N . ARG B 1 152 ? 5.598 -11.727 10.445 1 96.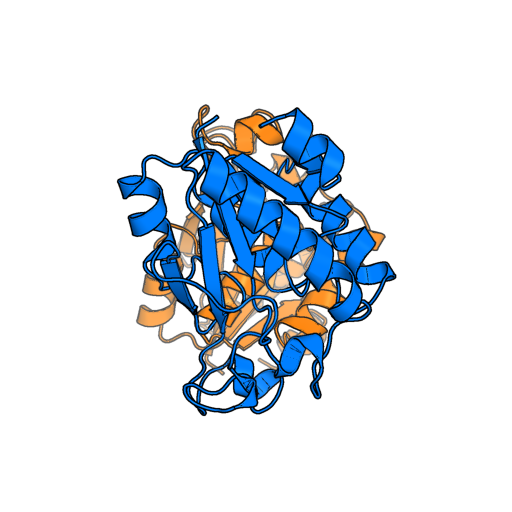75 152 ARG B N 1
ATOM 2629 C CA . ARG B 1 152 ? 5.211 -10.734 9.438 1 96.75 152 ARG B CA 1
ATOM 2630 C C . ARG B 1 152 ? 4.281 -11.344 8.398 1 96.75 152 ARG B C 1
ATOM 2632 O O . ARG B 1 152 ? 3.4 -10.664 7.871 1 96.75 152 ARG B O 1
ATOM 2639 N N . HIS B 1 153 ? 4.559 -12.656 8.086 1 98.31 153 HIS B N 1
ATOM 2640 C CA . HIS B 1 153 ? 3.672 -13.398 7.191 1 98.31 153 HIS B CA 1
ATOM 2641 C C . HIS B 1 153 ? 2.248 -13.438 7.738 1 98.31 153 HIS B C 1
ATOM 2643 O O . HIS B 1 153 ? 1.305 -13.039 7.051 1 98.31 153 HIS B O 1
ATOM 2649 N N . ASN B 1 154 ? 2.113 -13.852 8.93 1 98.12 154 ASN B N 1
ATOM 2650 C CA . ASN B 1 154 ? 0.801 -13.984 9.555 1 98.12 154 ASN B CA 1
ATOM 2651 C C . ASN B 1 154 ? 0.107 -12.633 9.695 1 98.12 154 ASN B C 1
ATOM 2653 O O . ASN B 1 154 ? -1.096 -12.523 9.453 1 98.12 154 ASN B O 1
ATOM 2657 N N . PHE B 1 155 ? 0.859 -11.648 10.07 1 97.12 155 PHE B N 1
ATOM 2658 C CA . PHE B 1 155 ? 0.309 -10.305 10.203 1 97.12 155 PHE B CA 1
ATOM 2659 C C . PHE B 1 155 ? -0.214 -9.797 8.859 1 97.12 155 PHE B C 1
ATOM 2661 O O . PHE B 1 155 ? -1.315 -9.25 8.781 1 97.12 155 PHE B O 1
ATOM 2668 N N . ALA B 1 156 ? 0.573 -9.984 7.855 1 98.44 156 ALA B N 1
ATOM 2669 C CA . ALA B 1 156 ? 0.209 -9.5 6.527 1 98.44 156 ALA B CA 1
ATOM 2670 C C . ALA B 1 156 ? -1.057 -10.18 6.02 1 98.44 156 ALA B C 1
ATOM 2672 O O . ALA B 1 156 ? -1.909 -9.539 5.398 1 98.44 156 ALA B O 1
ATOM 2673 N N . LEU B 1 157 ? -1.188 -11.492 6.238 1 98.81 157 LEU B N 1
ATOM 2674 C CA . LEU B 1 157 ? -2.385 -12.219 5.828 1 98.81 157 LEU B CA 1
ATOM 2675 C C . LEU B 1 157 ? -3.625 -11.641 6.504 1 98.81 157 LEU B C 1
ATOM 2677 O O . LEU B 1 157 ? -4.629 -11.375 5.844 1 98.81 157 LEU B O 1
ATOM 2681 N N . GLU B 1 158 ? -3.535 -11.477 7.766 1 98.25 158 GLU B N 1
ATOM 2682 C CA . GLU B 1 158 ? -4.664 -10.93 8.516 1 98.25 158 GLU B CA 1
ATOM 2683 C C . GLU B 1 158 ? -4.965 -9.492 8.086 1 98.25 158 GLU B C 1
ATOM 2685 O O . GLU B 1 158 ? -6.129 -9.102 7.988 1 98.25 158 GLU B O 1
ATOM 2690 N N . TYR B 1 159 ? -3.934 -8.773 7.871 1 98.25 159 TYR B N 1
ATOM 2691 C CA . TYR B 1 159 ? -4.082 -7.391 7.438 1 98.25 159 TYR B CA 1
ATOM 2692 C C . TYR B 1 159 ? -4.812 -7.309 6.105 1 98.25 159 TYR B C 1
ATOM 2694 O O . TYR B 1 159 ? -5.75 -6.52 5.949 1 98.25 159 TYR B O 1
ATOM 2702 N N . MET B 1 160 ? -4.41 -8.117 5.148 1 98.62 160 MET B N 1
ATOM 2703 C CA . MET B 1 160 ? -5.031 -8.102 3.828 1 98.62 160 MET B CA 1
ATOM 2704 C C . MET B 1 160 ? -6.496 -8.516 3.912 1 98.62 160 MET B C 1
ATOM 2706 O O . MET B 1 160 ? -7.34 -7.992 3.18 1 98.62 160 MET B O 1
ATOM 2710 N N . ARG B 1 161 ? -6.762 -9.445 4.797 1 98.12 161 ARG B N 1
ATOM 2711 C CA . ARG B 1 161 ? -8.148 -9.836 5.016 1 98.12 161 ARG B CA 1
ATOM 2712 C C . ARG B 1 161 ? -8.969 -8.68 5.562 1 98.12 161 ARG B C 1
ATOM 2714 O O . ARG B 1 161 ? -10.039 -8.367 5.039 1 98.12 161 ARG B O 1
ATOM 2721 N N . GLN B 1 162 ? -8.469 -7.969 6.531 1 96.75 162 GLN B N 1
ATOM 2722 C CA . GLN B 1 162 ? -9.219 -6.949 7.262 1 96.75 162 GLN B CA 1
ATOM 2723 C C . GLN B 1 162 ? -9.297 -5.648 6.469 1 96.75 162 GLN B C 1
ATOM 2725 O O . GLN B 1 162 ? -10.32 -4.965 6.488 1 96.75 162 GLN B O 1
ATOM 2730 N N . VAL B 1 163 ? -8.258 -5.301 5.785 1 97.12 163 VAL B N 1
ATOM 2731 C CA . VAL B 1 163 ? -8.133 -3.953 5.242 1 97.12 163 VAL B CA 1
ATOM 2732 C C . VAL B 1 163 ? -8.516 -3.955 3.764 1 97.12 163 VAL B C 1
ATOM 2734 O O . VAL B 1 163 ? -9.055 -2.971 3.254 1 97.12 163 VAL B O 1
ATOM 2737 N N . TYR B 1 164 ? -8.289 -5.098 3.104 1 97.75 164 TYR B N 1
ATOM 2738 C CA . TYR B 1 164 ? -8.57 -5.129 1.673 1 97.75 164 TYR B CA 1
ATOM 2739 C C . TYR B 1 164 ? -9.711 -6.086 1.363 1 97.75 164 TYR B C 1
ATOM 2741 O O . TYR B 1 164 ? -10.141 -6.199 0.212 1 97.75 164 TYR B O 1
ATOM 2749 N N . GLY B 1 165 ? -10.258 -6.809 2.393 1 97.12 165 GLY B N 1
ATOM 2750 C CA . GLY B 1 165 ? -11.305 -7.793 2.148 1 97.12 165 GLY B CA 1
ATOM 2751 C C . GLY B 1 165 ? -10.82 -8.992 1.353 1 97.12 165 GLY B C 1
ATOM 2752 O O . GLY B 1 165 ? -11.617 -9.656 0.686 1 97.12 165 GLY B O 1
ATOM 2753 N N . ALA B 1 166 ? -9.531 -9.273 1.345 1 98.5 166 ALA B N 1
ATOM 2754 C CA . ALA B 1 166 ? -8.969 -10.398 0.613 1 98.5 166 ALA B CA 1
ATOM 2755 C C . ALA B 1 166 ? -9.422 -11.727 1.214 1 98.5 166 ALA B C 1
ATOM 2757 O O . ALA B 1 166 ? -9.547 -11.852 2.434 1 98.5 166 ALA B O 1
ATOM 2758 N N . GLU B 1 167 ? -9.68 -12.648 0.382 1 98.69 167 GLU B N 1
ATOM 2759 C CA . GLU B 1 167 ? -9.852 -14.023 0.846 1 98.69 167 GLU B CA 1
ATOM 2760 C C . GLU B 1 167 ? -8.5 -14.711 1.022 1 98.69 167 GLU B C 1
ATOM 2762 O O . GLU B 1 167 ? -7.648 -14.664 0.132 1 98.69 167 GLU B O 1
ATOM 2767 N N . VAL B 1 168 ? -8.344 -15.305 2.154 1 98.81 168 VAL B N 1
ATOM 2768 C CA . VAL B 1 168 ? -7.129 -16.062 2.428 1 98.81 168 VAL B CA 1
ATOM 2769 C C . VAL B 1 168 ? -7.434 -17.562 2.402 1 98.81 168 VAL B C 1
ATOM 2771 O O . VAL B 1 168 ? -8.195 -18.062 3.234 1 98.81 168 VAL B O 1
ATOM 2774 N N . LEU B 1 169 ? -6.82 -18.219 1.466 1 98.81 169 LEU B N 1
ATOM 2775 C CA . LEU B 1 169 ? -7.113 -19.641 1.255 1 98.81 169 LEU B CA 1
ATOM 2776 C C . LEU B 1 169 ? -5.828 -20.453 1.191 1 98.81 169 LEU B C 1
ATOM 2778 O O . LEU B 1 169 ? -4.766 -19.922 0.854 1 98.81 169 LEU B O 1
ATOM 2782 N N . SER B 1 170 ? -5.941 -21.734 1.508 1 98.81 170 SER B N 1
ATOM 2783 C CA . SER B 1 170 ? -4.883 -22.672 1.15 1 98.81 170 SER B CA 1
ATOM 2784 C C . SER B 1 170 ? -4.922 -23 -0.337 1 98.81 170 SER B C 1
ATOM 2786 O O . SER B 1 170 ? -5.938 -22.781 -1.002 1 98.81 170 SER B O 1
ATOM 2788 N N . SER B 1 171 ? -3.787 -23.547 -0.838 1 98.81 171 SER B N 1
ATOM 2789 C CA . SER B 1 171 ? -3.744 -23.953 -2.234 1 98.81 171 SER B CA 1
ATOM 2790 C C . SER B 1 171 ? -4.816 -25 -2.531 1 98.81 171 SER B C 1
ATOM 2792 O O . SER B 1 171 ? -5.438 -24.969 -3.596 1 98.81 171 SER B O 1
ATOM 2794 N N . GLU B 1 172 ? -5.09 -25.828 -1.626 1 98.56 172 GLU B N 1
ATOM 2795 C CA . GLU B 1 172 ? -6.109 -26.859 -1.804 1 98.56 172 GLU B CA 1
ATOM 2796 C C . GLU B 1 172 ? -7.508 -26.25 -1.868 1 98.56 172 GLU B C 1
ATOM 2798 O O . GLU B 1 172 ? -8.32 -26.641 -2.711 1 98.56 172 GLU B O 1
ATOM 2803 N N . GLU B 1 173 ? -7.777 -25.359 -0.944 1 98.69 173 GLU B N 1
ATOM 2804 C CA . GLU B 1 173 ? -9.062 -24.672 -0.954 1 98.69 173 GLU B CA 1
ATOM 2805 C C . GLU B 1 173 ? -9.266 -23.906 -2.26 1 98.69 173 GLU B C 1
ATOM 2807 O O . GLU B 1 173 ? -10.367 -23.891 -2.811 1 98.69 173 GLU B O 1
ATOM 2812 N N . LEU B 1 174 ? -8.203 -23.25 -2.734 1 98.69 174 LEU B N 1
ATOM 2813 C CA . LEU B 1 174 ? -8.289 -22.5 -3.98 1 98.69 174 LEU B CA 1
ATOM 2814 C C . LEU B 1 174 ? -8.609 -23.422 -5.152 1 98.69 174 LEU B C 1
ATOM 2816 O O . LEU B 1 174 ? -9.492 -23.109 -5.961 1 98.69 174 LEU B O 1
ATOM 2820 N N . ILE B 1 175 ? -7.902 -24.531 -5.258 1 98.12 175 ILE B N 1
ATOM 2821 C CA . ILE B 1 175 ? -8.094 -25.469 -6.363 1 98.12 175 ILE B CA 1
ATOM 2822 C C . ILE B 1 175 ? -9.531 -25.984 -6.359 1 98.12 175 ILE B C 1
ATOM 2824 O O . ILE B 1 175 ? -10.156 -26.125 -7.414 1 98.12 175 ILE B O 1
ATOM 2828 N N . SER B 1 176 ? -10.055 -26.203 -5.148 1 97.31 176 SER B N 1
ATOM 2829 C CA . SER B 1 176 ? -11.43 -26.672 -5.027 1 97.31 176 SER B CA 1
ATOM 2830 C C . SER B 1 176 ? -12.414 -25.594 -5.477 1 97.31 176 SER B C 1
ATOM 2832 O O . SER B 1 176 ? -13.5 -25.906 -5.973 1 97.31 176 SER B O 1
ATOM 2834 N N . LYS B 1 177 ? -12.039 -24.375 -5.285 1 96.06 177 LYS B N 1
ATOM 2835 C CA . LYS B 1 177 ? -12.891 -23.234 -5.605 1 96.06 177 LYS B CA 1
ATOM 2836 C C . LYS B 1 177 ? -12.852 -22.922 -7.098 1 96.06 177 LYS B C 1
ATOM 2838 O O . LYS B 1 177 ? -13.805 -22.359 -7.645 1 96.06 177 LYS B O 1
ATOM 2843 N N . LEU B 1 178 ? -11.766 -23.25 -7.754 1 93.75 178 LEU B N 1
ATOM 2844 C CA . LEU B 1 178 ? -11.586 -22.953 -9.172 1 93.75 178 LEU B CA 1
ATOM 2845 C C . LEU B 1 178 ? -12.5 -23.828 -10.031 1 93.75 178 LEU B C 1
ATOM 2847 O O . LEU B 1 178 ? -13.008 -23.391 -11.055 1 93.75 178 LEU B O 1
#

InterPro domains:
  IPR000868 Isochorismatase-like domain [PF00857] (4-173)
  IPR016291 Isochorismatase [PR01398] (34-51)
  IPR016291 Isochorismatase [PR01398] (79-101)
  IPR016291 Isochorismatase [PR01398] (135-153)
  IPR016291 Isochorismatase [PR01398] (153-170)
  IPR036380 Isochorismatase-like superfamily [G3DSA:3.40.50.850] (1-178)
  IPR036380 Isochorismatase-like superfamily [SSF52499] (2-176)
  IPR050272 Isochorismatase-like hydrolase [PTHR43540] (3-178)

Organism: Pyrolobus fumarii (strain DSM 11204 / 1A) (NCBI:txid694429)

Nearest PDB structures (foldseek):
  3eef-assembly1_A  TM=9.647E-01  e=1.221E-23  Thermoplasma acidophilum
  3hb7-assembly4_G  TM=9.408E-01  e=2.070E-21  Alkaliphilus metalliredigens QYMF
  3hb7-assembly4_D  TM=9.029E-01  e=1.324E-19  Alkaliphilus metalliredigens QYMF
  3hb7-assembly2_C  TM=9.248E-01  e=6.720E-19  Alkaliphilus metalliredigens QYMF
  6azn-assembly1_C  TM=8.695E-01  e=1.424E-17  Rhizobium johnstonii 3841